Protein AF-A0A944XKD6-F1 (afdb_monomer_lite)

Structure (mmCIF, N/CA/C/O backbone):
data_AF-A0A944XKD6-F1
#
_entry.id   AF-A0A944XKD6-F1
#
loop_
_atom_site.group_PDB
_atom_site.id
_atom_site.type_symbol
_atom_site.label_atom_id
_atom_site.label_alt_id
_atom_site.label_comp_id
_atom_site.label_asym_id
_atom_site.label_entity_id
_atom_site.label_seq_id
_atom_site.pdbx_PDB_ins_code
_atom_site.Cartn_x
_atom_site.Cartn_y
_atom_site.Cartn_z
_atom_site.occupancy
_atom_site.B_iso_or_equiv
_atom_site.auth_seq_id
_atom_site.auth_comp_id
_atom_site.auth_asym_id
_atom_site.auth_atom_id
_atom_site.pdbx_PDB_model_num
ATOM 1 N N . MET A 1 1 ? -18.692 -15.330 -28.140 1.00 42.84 1 MET A N 1
ATOM 2 C CA . MET A 1 1 ? -19.021 -16.026 -26.877 1.00 42.84 1 MET A CA 1
ATOM 3 C C . MET A 1 1 ? -18.886 -15.007 -25.756 1.00 42.84 1 MET A C 1
ATOM 5 O O . MET A 1 1 ? -17.803 -14.470 -25.586 1.00 42.84 1 MET A O 1
ATOM 9 N N . LYS A 1 2 ? -19.989 -14.622 -25.103 1.00 32.22 2 LYS A N 1
ATOM 10 C CA . LYS A 1 2 ? -19.994 -13.588 -24.054 1.00 32.22 2 LYS A CA 1
ATOM 11 C C . LYS A 1 2 ? -19.538 -14.231 -22.740 1.00 32.22 2 LYS A C 1
ATOM 13 O O . LYS A 1 2 ? -20.221 -15.133 -22.263 1.00 32.22 2 LYS A O 1
ATOM 18 N N . LYS A 1 3 ? -18.393 -13.811 -22.189 1.00 35.50 3 LYS A N 1
ATOM 19 C CA . LYS A 1 3 ? -17.984 -14.185 -20.828 1.00 35.50 3 LYS A CA 1
ATOM 20 C C . LYS A 1 3 ? -18.893 -13.435 -19.853 1.00 35.50 3 LYS A C 1
ATOM 22 O O . LYS A 1 3 ? -18.918 -12.209 -19.843 1.00 35.50 3 LYS A O 1
ATOM 27 N N . LEU A 1 4 ? -19.703 -14.191 -19.123 1.00 36.59 4 LEU A N 1
ATOM 28 C CA . LEU A 1 4 ? -20.572 -13.697 -18.065 1.00 36.59 4 LEU A CA 1
ATOM 29 C C . LEU A 1 4 ? -19.686 -13.508 -16.824 1.00 36.59 4 LEU A C 1
ATOM 31 O O . LEU A 1 4 ? -19.209 -14.492 -16.264 1.00 36.59 4 LEU A O 1
ATOM 35 N N . GLY A 1 5 ? -19.391 -12.259 -16.461 1.00 33.38 5 GLY A N 1
ATOM 36 C CA . GLY A 1 5 ? -18.678 -11.943 -15.225 1.00 33.38 5 GLY A CA 1
ATOM 37 C C . GLY A 1 5 ? -19.569 -12.254 -14.026 1.00 33.38 5 GLY A C 1
ATOM 38 O O . GLY A 1 5 ? -20.668 -11.713 -13.917 1.00 33.38 5 GLY A O 1
ATOM 39 N N . PHE A 1 6 ? -19.114 -13.153 -13.157 1.00 32.41 6 PHE A N 1
ATOM 40 C CA . PHE A 1 6 ? -19.725 -13.379 -11.854 1.00 32.41 6 PHE A CA 1
ATOM 41 C C . PHE A 1 6 ? -19.298 -12.242 -10.926 1.00 32.41 6 PHE A C 1
ATOM 43 O O . PHE A 1 6 ? -18.145 -12.170 -10.516 1.00 32.41 6 PHE A O 1
ATOM 50 N N . ILE A 1 7 ? -20.232 -11.352 -10.604 1.00 36.69 7 ILE A N 1
ATOM 51 C CA . ILE A 1 7 ? -20.115 -10.464 -9.448 1.00 36.69 7 ILE A CA 1
ATOM 52 C C . ILE A 1 7 ? -20.595 -11.287 -8.254 1.00 36.69 7 ILE A C 1
ATOM 54 O O . ILE A 1 7 ? -21.753 -11.706 -8.228 1.00 36.69 7 ILE A O 1
ATOM 58 N N . VAL A 1 8 ? -19.714 -11.551 -7.291 1.00 31.52 8 VAL A N 1
ATOM 59 C CA . VAL A 1 8 ? -20.099 -12.102 -5.987 1.00 31.52 8 VAL A CA 1
ATOM 60 C C . VAL A 1 8 ? -20.290 -10.917 -5.043 1.00 31.52 8 VAL A C 1
ATOM 62 O O . VAL A 1 8 ? -19.298 -10.320 -4.632 1.00 31.52 8 VAL A O 1
ATOM 65 N N . PRO A 1 9 ? -21.526 -10.525 -4.693 1.00 36.50 9 PRO A N 1
ATOM 66 C CA . PRO A 1 9 ? -21.722 -9.618 -3.579 1.00 36.50 9 PRO A CA 1
ATOM 67 C C . PRO A 1 9 ? -21.499 -10.419 -2.293 1.00 36.50 9 PRO A C 1
ATOM 69 O O . PRO A 1 9 ? -22.294 -11.299 -1.956 1.00 36.50 9 PRO A O 1
ATOM 72 N N . ILE A 1 10 ? -20.418 -10.132 -1.569 1.00 38.91 10 ILE A N 1
ATOM 73 C CA . ILE A 1 10 ? -20.294 -10.559 -0.174 1.00 38.91 10 ILE A CA 1
ATOM 74 C C . ILE A 1 10 ? -21.267 -9.683 0.620 1.00 38.91 10 ILE A C 1
ATOM 76 O O . ILE A 1 10 ? -20.954 -8.569 1.025 1.00 38.91 10 ILE A O 1
ATOM 80 N N . ALA A 1 11 ? -22.501 -10.161 0.772 1.00 35.69 11 ALA A N 1
ATOM 81 C CA . ALA A 1 11 ? -23.463 -9.571 1.686 1.00 35.69 11 ALA A CA 1
ATOM 82 C C . ALA A 1 11 ? -23.087 -10.000 3.110 1.00 35.69 11 ALA A C 1
ATOM 84 O O . ALA A 1 11 ? -23.299 -11.152 3.492 1.00 35.69 11 ALA A O 1
ATOM 85 N N . ALA A 1 12 ? -22.516 -9.080 3.887 1.00 37.28 12 ALA A N 1
ATOM 86 C CA . ALA A 1 12 ? -22.341 -9.259 5.321 1.00 37.28 12 ALA A CA 1
ATOM 87 C C . ALA A 1 12 ? -23.728 -9.356 5.9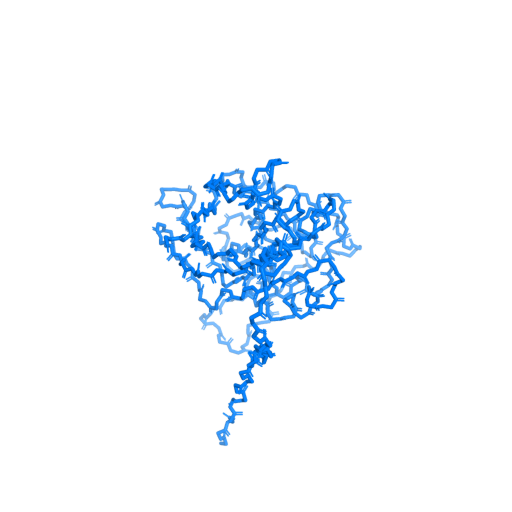81 1.00 37.28 12 ALA A C 1
ATOM 89 O O . ALA A 1 12 ? -24.488 -8.388 6.036 1.00 37.28 12 ALA A O 1
ATOM 90 N N . LEU A 1 13 ? -24.090 -10.552 6.441 1.00 33.31 13 LEU A N 1
ATOM 91 C CA . LEU A 1 13 ? -25.328 -10.796 7.170 1.00 33.31 13 LEU A CA 1
ATOM 92 C C . LEU A 1 13 ? -25.107 -10.454 8.651 1.00 33.31 13 LEU A C 1
ATOM 94 O O . LEU A 1 13 ? -24.683 -11.309 9.426 1.00 33.31 13 LEU A O 1
ATOM 98 N N . LEU A 1 14 ? -25.400 -9.215 9.055 1.00 36.72 14 LEU A N 1
ATOM 99 C CA . LEU A 1 14 ? -25.480 -8.855 10.474 1.00 36.72 14 LEU A CA 1
ATOM 100 C C . LEU A 1 14 ? -26.823 -9.321 11.060 1.00 36.72 14 LEU A C 1
ATOM 102 O O . LEU A 1 14 ? -27.887 -8.798 10.724 1.00 36.72 14 LEU A O 1
ATOM 106 N N . LEU A 1 15 ? -26.771 -10.296 11.970 1.00 37.03 15 LEU A N 1
ATOM 107 C CA . LEU A 1 15 ? -27.887 -10.633 12.853 1.00 37.03 15 LEU A CA 1
ATOM 108 C C . LEU A 1 15 ? -28.043 -9.530 13.914 1.00 37.03 15 LEU A C 1
ATOM 110 O O . LEU A 1 15 ? -27.237 -9.422 14.834 1.00 37.03 15 LEU A O 1
ATOM 114 N N . LEU A 1 16 ? -29.110 -8.737 13.818 1.00 43.69 16 LEU A N 1
ATOM 115 C CA . LEU A 1 16 ? -29.538 -7.824 14.880 1.00 43.69 16 LEU A CA 1
ATOM 116 C C . LEU A 1 16 ? -30.351 -8.591 15.932 1.00 43.69 16 LEU A C 1
ATOM 118 O O . LEU A 1 16 ? -31.499 -8.967 15.687 1.00 43.69 16 LEU A O 1
ATOM 122 N N . ILE A 1 17 ? -29.772 -8.786 17.119 1.00 49.50 17 ILE A N 1
ATOM 123 C CA . ILE A 1 17 ? -30.504 -9.177 18.332 1.00 49.50 17 ILE A CA 1
ATOM 124 C C . ILE A 1 17 ? -30.664 -7.923 19.196 1.00 49.50 17 ILE A C 1
ATOM 126 O O . ILE A 1 17 ? -29.697 -7.226 19.491 1.00 49.50 17 ILE A O 1
ATOM 130 N N . GLY A 1 18 ? -31.911 -7.604 19.540 1.00 39.59 18 GLY A N 1
ATOM 131 C CA . GLY A 1 18 ? -32.286 -6.357 20.196 1.00 39.59 18 GLY A CA 1
ATOM 132 C C . GLY A 1 18 ? -32.101 -6.311 21.719 1.00 39.59 18 GLY A C 1
ATOM 133 O O . GLY A 1 18 ? -32.186 -7.321 22.409 1.00 39.59 18 GLY A O 1
ATOM 134 N N . ALA A 1 19 ? -31.974 -5.062 22.183 1.00 56.28 19 ALA A N 1
ATOM 135 C CA . ALA A 1 19 ? -32.361 -4.472 23.471 1.00 56.28 19 ALA A CA 1
ATOM 136 C C . ALA A 1 19 ? -31.786 -5.051 24.785 1.00 56.28 19 ALA A C 1
ATOM 138 O O . ALA A 1 19 ? -32.328 -5.981 25.376 1.00 56.28 19 ALA A O 1
ATOM 139 N N . GLY A 1 20 ? -30.794 -4.344 25.341 1.00 39.38 20 GLY A N 1
ATOM 140 C CA . GLY A 1 20 ? -30.373 -4.436 26.743 1.00 39.38 20 GLY A CA 1
ATOM 141 C C . GLY A 1 20 ? -29.239 -3.452 27.058 1.00 39.38 20 GLY A C 1
ATOM 142 O O . GLY A 1 20 ? -28.356 -3.256 26.239 1.00 39.38 20 GLY A O 1
ATOM 143 N N . CYS A 1 21 ? -29.318 -2.784 28.208 1.00 44.28 21 CYS A N 1
ATOM 144 C CA . CYS A 1 21 ? -28.488 -1.668 28.674 1.00 44.28 21 CYS A CA 1
ATOM 145 C C . CYS A 1 21 ? -26.957 -1.865 28.606 1.00 44.28 21 CYS A C 1
ATOM 147 O O . CYS A 1 21 ? -26.470 -2.976 28.766 1.00 44.28 21 CYS A O 1
ATOM 149 N N . SER A 1 22 ? -26.244 -0.732 28.460 1.00 48.69 22 SER A N 1
ATOM 150 C CA . SER A 1 22 ? -24.797 -0.566 28.207 1.00 48.69 22 SER A CA 1
ATOM 151 C C . SER A 1 22 ? -24.319 -1.335 26.979 1.00 48.69 22 SER A C 1
ATOM 153 O O . SER A 1 22 ? -23.974 -2.505 27.083 1.00 48.69 22 SER A O 1
ATOM 155 N N . GLY A 1 23 ? -24.323 -0.671 25.818 1.00 57.62 23 GLY A N 1
ATOM 156 C CA . GLY A 1 23 ? -23.796 -1.255 24.588 1.00 57.62 23 GLY A CA 1
ATOM 157 C C . GLY A 1 23 ? -22.378 -1.751 24.828 1.00 57.62 23 GLY A C 1
ATOM 158 O O . G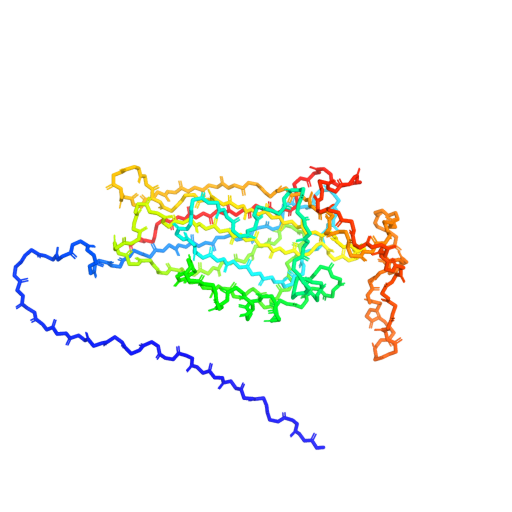LY A 1 23 ? -21.531 -0.983 25.286 1.00 57.62 23 GLY A O 1
ATOM 159 N N . ASP A 1 24 ? -22.158 -3.039 24.581 1.00 72.56 24 ASP A N 1
ATOM 160 C CA . ASP A 1 24 ? -20.832 -3.631 24.618 1.00 72.56 24 ASP A CA 1
ATOM 161 C C . ASP A 1 24 ? -19.940 -2.811 23.673 1.00 72.56 24 ASP A C 1
ATOM 163 O O . ASP A 1 24 ? -20.283 -2.709 22.487 1.00 72.56 24 ASP A O 1
ATOM 167 N N . PRO A 1 25 ? -18.851 -2.182 24.150 1.00 69.88 25 PRO A N 1
ATOM 168 C CA . PRO A 1 25 ? -17.964 -1.415 23.284 1.00 69.88 25 PRO A CA 1
ATOM 169 C C . PRO A 1 25 ? -17.455 -2.246 22.099 1.00 69.88 25 PRO A C 1
ATOM 171 O O . PRO A 1 25 ? -17.231 -1.671 21.038 1.00 69.88 25 PRO A O 1
ATOM 174 N N . ALA A 1 26 ? -17.373 -3.578 22.222 1.00 78.94 26 ALA A N 1
ATOM 175 C CA . ALA A 1 26 ? -17.016 -4.465 21.116 1.00 78.94 26 ALA A CA 1
ATOM 176 C C . ALA A 1 26 ? -18.046 -4.461 19.968 1.00 78.94 26 ALA A C 1
ATOM 178 O O . ALA A 1 26 ? -17.684 -4.626 18.806 1.00 78.94 26 ALA A O 1
ATOM 179 N N . SER A 1 27 ? -19.325 -4.215 20.277 1.00 82.50 27 SER A N 1
ATOM 180 C CA . SER A 1 27 ? -20.428 -4.172 19.302 1.00 82.50 27 SER A CA 1
ATOM 181 C C . SER A 1 27 ? -20.578 -2.828 18.580 1.00 82.50 27 SER A C 1
ATOM 183 O O . SER A 1 27 ? -21.384 -2.711 17.654 1.00 82.50 27 SER A O 1
ATOM 185 N N . LYS A 1 28 ? -19.826 -1.801 18.999 1.00 91.06 28 LYS A N 1
ATOM 186 C CA . LYS A 1 28 ? -19.812 -0.497 18.331 1.00 91.06 28 LYS A CA 1
ATOM 187 C C . LYS A 1 28 ? -19.167 -0.641 16.953 1.00 91.06 28 LYS A C 1
ATOM 189 O O . LYS A 1 28 ? -18.183 -1.354 16.809 1.00 91.06 28 LYS A O 1
ATOM 194 N N . VAL A 1 29 ? -19.705 0.050 15.955 1.00 93.75 29 VAL A N 1
ATOM 195 C CA . VAL A 1 29 ? -19.085 0.171 14.631 1.00 93.75 29 VAL A CA 1
ATOM 196 C C . VAL A 1 29 ? -18.600 1.603 14.475 1.00 93.75 29 VAL A C 1
ATOM 198 O O . VAL A 1 29 ? -19.329 2.545 14.790 1.00 93.75 29 VAL A O 1
ATOM 201 N N . TYR A 1 30 ? -17.358 1.745 14.038 1.00 95.69 30 TYR A N 1
ATOM 202 C CA . TYR A 1 30 ? -16.717 3.009 13.724 1.00 95.69 30 TYR A CA 1
ATOM 203 C C . TYR A 1 30 ? -16.519 3.098 12.220 1.00 95.69 30 TYR A C 1
ATOM 205 O O . TYR A 1 30 ? -15.868 2.231 11.643 1.00 95.69 30 TYR A O 1
ATOM 213 N N . SER A 1 31 ? -17.058 4.146 11.613 1.00 96.75 31 SER A N 1
ATOM 214 C CA . SER A 1 31 ? -16.918 4.397 10.183 1.00 96.75 31 SER A CA 1
ATOM 215 C C . SER A 1 31 ? -15.845 5.455 9.941 1.00 96.75 31 SER A C 1
ATOM 217 O O . SER A 1 31 ? -15.721 6.418 10.702 1.00 96.75 31 SER A O 1
ATOM 219 N N . PHE A 1 32 ? -15.075 5.280 8.876 1.00 98.19 32 PHE A N 1
ATOM 220 C CA . PHE A 1 32 ? -14.015 6.190 8.460 1.00 98.19 32 PHE A CA 1
ATOM 221 C C . PHE A 1 32 ? -14.120 6.464 6.969 1.00 98.19 32 PHE A C 1
ATOM 223 O O . PHE A 1 32 ? -14.328 5.532 6.193 1.00 98.19 32 PHE A O 1
ATOM 230 N N . ASP A 1 33 ? -13.892 7.711 6.575 1.00 98.19 33 ASP A N 1
ATOM 231 C CA . ASP A 1 33 ? -13.633 8.075 5.189 1.00 98.19 33 ASP A CA 1
ATOM 232 C C . ASP A 1 33 ? -12.125 8.038 4.943 1.00 98.19 33 ASP A C 1
ATOM 234 O O . ASP A 1 33 ? -11.340 8.661 5.663 1.00 98.19 33 ASP A O 1
ATOM 238 N N . VAL A 1 34 ? -11.718 7.275 3.933 1.00 98.38 34 VAL A N 1
ATOM 239 C CA . VAL A 1 34 ? -10.321 7.094 3.546 1.00 98.38 34 VAL A CA 1
ATOM 240 C C . VAL A 1 34 ? -10.096 7.698 2.180 1.00 98.38 34 VAL A C 1
ATOM 242 O O . VAL A 1 34 ? -10.761 7.317 1.220 1.00 98.38 34 VAL A O 1
ATOM 245 N N . THR A 1 35 ? -9.106 8.577 2.082 1.00 98.50 35 THR A N 1
ATOM 246 C CA . THR A 1 35 ? -8.674 9.196 0.830 1.00 98.50 35 THR A CA 1
ATOM 247 C C . THR A 1 35 ? -7.282 8.705 0.473 1.00 98.50 35 THR A C 1
ATOM 249 O O . THR A 1 35 ? -6.338 8.866 1.241 1.00 98.50 35 THR A O 1
ATOM 252 N N . VAL A 1 36 ? -7.139 8.131 -0.717 1.00 98.44 36 VAL A N 1
ATOM 253 C CA . VAL A 1 36 ? -5.859 7.738 -1.308 1.00 98.44 36 VAL A CA 1
ATOM 254 C C . VAL A 1 36 ? -5.556 8.700 -2.445 1.00 98.44 36 VAL A C 1
ATOM 256 O O . VAL A 1 36 ? -6.195 8.646 -3.496 1.00 98.44 36 VAL A O 1
ATOM 259 N N . LYS A 1 37 ? -4.580 9.582 -2.239 1.00 98.44 37 LYS A N 1
ATOM 260 C CA . LYS A 1 37 ? -4.194 10.619 -3.194 1.00 98.44 37 LYS A CA 1
ATOM 261 C C . LYS A 1 37 ? -2.891 10.263 -3.898 1.00 98.44 37 LYS A C 1
ATOM 263 O O . LYS A 1 37 ? -1.913 9.880 -3.254 1.00 98.44 37 LYS A O 1
ATOM 268 N N . ASN A 1 38 ? -2.862 10.459 -5.213 1.00 98.38 38 ASN A N 1
ATOM 269 C CA . ASN A 1 38 ? -1.623 10.517 -5.974 1.00 98.38 38 ASN A CA 1
ATOM 270 C C . ASN A 1 38 ? -1.049 11.940 -5.884 1.00 98.38 38 ASN A C 1
ATOM 272 O O . ASN A 1 38 ? -1.587 12.878 -6.471 1.00 98.38 38 ASN A O 1
ATOM 276 N N . VAL A 1 39 ? 0.039 12.112 -5.135 1.00 97.81 39 VAL A N 1
ATOM 277 C CA . VAL A 1 39 ? 0.647 13.431 -4.860 1.00 97.81 39 VAL A CA 1
ATOM 278 C C . VAL A 1 39 ? 1.750 13.810 -5.855 1.00 97.81 39 VAL A C 1
ATOM 280 O O . VAL A 1 39 ? 2.428 14.821 -5.693 1.00 97.81 39 VAL A O 1
ATOM 283 N N . SER A 1 40 ? 1.908 13.032 -6.923 1.00 94.69 40 SER A N 1
ATOM 284 C CA . SER A 1 40 ? 2.999 13.154 -7.895 1.00 94.69 40 SER A CA 1
ATOM 285 C C . SER A 1 40 ? 2.728 14.183 -9.020 1.00 94.69 40 SER A C 1
ATOM 287 O O . SER A 1 40 ? 3.252 14.111 -10.126 1.00 94.69 40 SER A O 1
ATOM 289 N N . GLU A 1 41 ? 1.898 15.194 -8.748 1.00 91.81 41 GLU A N 1
ATOM 290 C CA . GLU A 1 41 ? 1.407 16.182 -9.728 1.00 91.81 41 GLU A CA 1
ATOM 291 C C . GLU A 1 41 ? 2.504 17.070 -10.353 1.00 91.81 41 GLU A C 1
ATOM 293 O O . GLU A 1 41 ? 2.354 17.540 -11.482 1.00 91.81 41 GLU A O 1
ATOM 298 N N . ASN A 1 42 ? 3.620 17.276 -9.644 1.00 82.88 42 ASN A N 1
ATOM 299 C CA . ASN A 1 42 ? 4.699 18.166 -10.083 1.00 82.88 42 ASN A CA 1
ATOM 300 C C . ASN A 1 42 ? 5.905 17.409 -10.664 1.00 82.88 42 ASN A C 1
ATOM 302 O O . ASN A 1 42 ? 6.412 17.809 -11.712 1.00 82.88 42 ASN A O 1
ATOM 306 N N . ALA A 1 43 ? 6.363 16.342 -9.999 1.00 78.94 43 ALA A N 1
ATOM 307 C CA . ALA A 1 43 ? 7.395 15.411 -10.465 1.00 78.94 43 ALA A CA 1
ATOM 308 C C . ALA A 1 43 ? 7.586 14.253 -9.452 1.00 78.94 43 ALA A C 1
ATOM 310 O O . ALA A 1 43 ? 7.498 14.514 -8.252 1.00 78.94 43 ALA A O 1
ATOM 311 N N . PRO A 1 44 ? 7.924 13.029 -9.905 1.00 80.06 44 PRO A N 1
ATOM 312 C CA . PRO A 1 44 ? 7.677 12.540 -11.266 1.00 80.06 44 PRO A CA 1
ATOM 313 C C . PRO A 1 44 ? 6.166 12.470 -11.515 1.00 80.06 44 PRO A C 1
ATOM 315 O O . PRO A 1 44 ? 5.429 12.176 -10.593 1.00 80.06 44 PRO A O 1
ATOM 318 N N . GLN A 1 45 ? 5.680 12.734 -12.729 1.00 89.44 45 GLN A N 1
ATOM 319 C CA . GLN A 1 45 ? 4.250 12.576 -13.044 1.00 89.44 45 GLN A CA 1
ATOM 320 C C . GLN A 1 45 ? 3.906 11.087 -13.141 1.00 89.44 45 GLN A C 1
ATOM 322 O O . GLN A 1 45 ? 3.829 10.535 -14.235 1.00 89.44 45 GLN A O 1
ATOM 327 N N . GLN A 1 46 ? 3.757 10.440 -11.989 1.00 91.88 46 GLN A N 1
ATOM 328 C CA . GLN A 1 46 ? 3.749 8.993 -11.825 1.00 91.88 46 GLN A CA 1
ATOM 329 C C . GLN A 1 46 ? 2.321 8.492 -11.575 1.00 91.88 46 GLN A C 1
ATOM 331 O O . GLN A 1 46 ? 1.806 8.638 -10.464 1.00 91.88 46 GLN A O 1
ATOM 336 N N . PRO A 1 47 ? 1.632 7.888 -12.562 1.00 93.12 47 PRO A N 1
ATOM 337 C CA . PRO A 1 47 ? 0.330 7.283 -12.315 1.00 93.12 47 PRO A CA 1
ATOM 338 C C . PRO A 1 47 ? 0.450 6.122 -11.323 1.00 93.12 47 PRO A C 1
ATOM 340 O O . PRO A 1 47 ? 1.445 5.392 -11.321 1.00 93.12 47 PRO A O 1
ATOM 343 N N . LEU A 1 48 ? -0.589 5.939 -10.509 1.00 95.75 48 LEU A N 1
ATOM 344 C CA . LEU A 1 48 ? -0.740 4.782 -9.631 1.00 95.75 48 LEU A CA 1
ATOM 345 C C . LEU A 1 48 ? -1.711 3.793 -10.272 1.00 95.75 48 LEU A C 1
ATOM 347 O O . LEU A 1 48 ? -2.791 4.174 -10.724 1.00 95.75 48 LEU A O 1
ATOM 351 N N . SER A 1 49 ? -1.335 2.523 -10.290 1.00 95.44 49 SER A N 1
ATOM 352 C CA . SER A 1 49 ? -2.179 1.402 -10.723 1.00 95.44 49 SER A CA 1
ATOM 353 C C . SER A 1 49 ? -3.349 1.153 -9.762 1.00 95.44 49 SER A C 1
ATOM 355 O O . SER A 1 49 ? -3.392 1.763 -8.690 1.00 95.44 49 SER A O 1
ATOM 357 N N . PRO A 1 50 ? -4.321 0.281 -10.084 1.00 97.38 50 PRO A N 1
ATOM 358 C CA . PRO A 1 50 ? -5.172 -0.347 -9.069 1.00 97.38 50 PRO A CA 1
ATOM 359 C C . PRO A 1 50 ? -4.358 -0.885 -7.872 1.00 97.38 50 PRO A C 1
ATOM 361 O O . PRO A 1 50 ? -3.139 -1.011 -7.924 1.00 97.38 50 PRO A O 1
ATOM 364 N N . GLY A 1 51 ? -5.006 -1.177 -6.749 1.00 97.81 51 GLY A N 1
ATOM 365 C CA . GLY A 1 51 ? -4.268 -1.613 -5.562 1.00 97.81 51 GLY A CA 1
ATOM 366 C C . GLY A 1 51 ? -5.143 -2.099 -4.426 1.00 97.81 51 GLY A C 1
ATOM 367 O O . GLY A 1 51 ? -6.328 -2.381 -4.615 1.00 97.81 51 GLY A O 1
ATOM 368 N N . VAL A 1 52 ? -4.552 -2.203 -3.240 1.00 98.31 52 VAL A N 1
ATOM 369 C CA . VAL A 1 52 ? -5.213 -2.772 -2.062 1.00 98.31 52 VAL A CA 1
ATOM 370 C C . VAL A 1 52 ? -4.966 -1.890 -0.848 1.00 98.31 52 VAL A C 1
ATOM 372 O O . VAL A 1 52 ? -3.838 -1.482 -0.588 1.00 98.31 52 VAL A O 1
ATOM 375 N N . CYS A 1 53 ? -6.021 -1.639 -0.082 1.00 98.38 53 CYS A N 1
ATOM 376 C CA . CYS A 1 53 ? -5.935 -1.192 1.299 1.00 98.38 53 CYS A CA 1
ATOM 377 C C . CYS A 1 53 ? -6.469 -2.291 2.222 1.00 98.38 53 CYS A C 1
ATOM 379 O O . CYS A 1 53 ? -7.452 -2.958 1.898 1.00 98.38 53 CYS A O 1
ATOM 381 N N . ILE A 1 54 ? -5.838 -2.466 3.375 1.00 98.06 54 ILE A N 1
ATOM 382 C CA . ILE A 1 54 ? -6.212 -3.436 4.402 1.00 98.06 54 ILE A CA 1
ATOM 383 C C . ILE A 1 54 ? -6.368 -2.749 5.747 1.00 98.06 54 ILE A C 1
ATOM 385 O O . ILE A 1 54 ? -5.623 -1.823 6.073 1.00 98.06 54 ILE A O 1
ATOM 389 N N . VAL A 1 55 ? -7.299 -3.254 6.546 1.00 98.06 55 VAL A N 1
ATOM 390 C CA . VAL A 1 55 ? -7.293 -3.030 7.987 1.00 98.06 55 VAL A CA 1
ATOM 391 C C . VAL A 1 55 ? -6.777 -4.298 8.641 1.00 98.06 55 VAL A C 1
ATOM 393 O O . VAL A 1 55 ? -7.317 -5.384 8.421 1.00 98.06 55 VAL A O 1
ATOM 396 N N . GLU A 1 56 ? -5.731 -4.152 9.442 1.00 97.12 56 GLU A N 1
ATOM 397 C CA . GLU A 1 56 ? -5.062 -5.252 10.125 1.00 97.12 56 GLU A CA 1
ATOM 398 C C . GLU A 1 56 ? -4.932 -4.992 11.626 1.00 97.12 56 GLU A C 1
ATOM 400 O O . GLU A 1 56 ? -4.899 -3.844 12.069 1.00 97.12 56 GLU A O 1
ATOM 405 N N . THR A 1 57 ? -4.849 -6.059 12.416 1.00 96.06 57 THR A N 1
ATOM 406 C CA . THR A 1 57 ? -4.743 -6.003 13.886 1.00 96.06 57 THR A CA 1
ATOM 407 C C . THR A 1 57 ? -3.393 -6.482 14.418 1.00 96.06 57 THR A C 1
ATOM 409 O O . THR A 1 57 ? -3.170 -6.484 15.627 1.00 96.06 57 THR A O 1
ATOM 412 N N . GLY A 1 58 ? -2.479 -6.877 13.527 1.00 91.44 58 GLY A N 1
ATOM 413 C CA . GLY A 1 58 ? -1.151 -7.365 13.890 1.00 91.44 58 GLY A CA 1
ATOM 414 C C . GLY A 1 58 ? -0.224 -6.276 14.442 1.00 91.44 58 GLY A C 1
ATOM 415 O O . GLY A 1 58 ? -0.341 -5.084 14.133 1.00 91.44 58 GLY A O 1
ATOM 416 N N . ASP A 1 59 ? 0.759 -6.695 15.242 1.00 87.50 59 ASP A N 1
ATOM 417 C CA . ASP A 1 59 ? 1.805 -5.799 15.750 1.00 87.50 59 ASP A CA 1
ATOM 418 C C . ASP A 1 59 ? 2.681 -5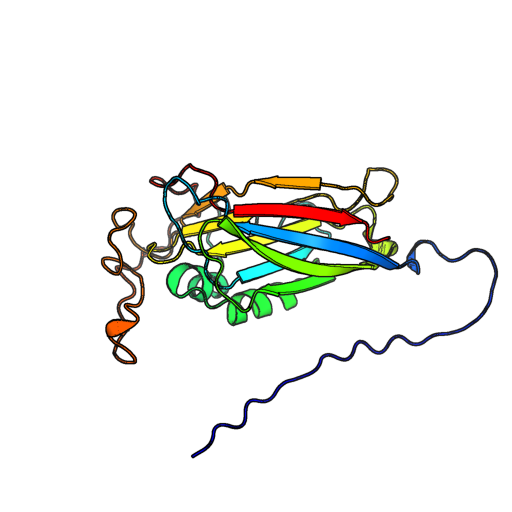.255 14.615 1.00 87.50 59 ASP A C 1
ATOM 420 O O . ASP A 1 59 ? 2.950 -4.050 14.568 1.00 87.50 59 ASP A O 1
ATOM 424 N N . LYS A 1 60 ? 3.060 -6.135 13.679 1.00 87.81 60 LYS A N 1
ATOM 425 C CA . LYS A 1 60 ? 3.757 -5.806 12.433 1.00 87.81 60 LYS A CA 1
ATOM 426 C C . LYS A 1 60 ? 2.758 -5.805 11.276 1.00 87.81 60 LYS A C 1
ATOM 428 O O . LYS A 1 60 ? 1.921 -6.701 11.195 1.00 87.81 60 LYS A O 1
ATOM 433 N N . SER A 1 61 ? 2.877 -4.817 10.391 1.00 92.62 61 SER A N 1
ATOM 434 C CA . SER A 1 61 ? 2.074 -4.771 9.171 1.00 92.62 61 SER A CA 1
ATOM 435 C C . SER A 1 61 ? 2.490 -5.879 8.207 1.00 92.62 61 SER A C 1
ATOM 437 O O . SER A 1 61 ? 3.683 -6.110 8.016 1.00 92.62 61 SER A O 1
ATOM 439 N N . LEU A 1 62 ? 1.528 -6.507 7.536 1.00 93.31 62 LEU A N 1
ATOM 440 C CA . LEU A 1 62 ? 1.805 -7.401 6.406 1.00 93.31 62 LEU A CA 1
ATOM 441 C C . LEU A 1 62 ? 2.411 -6.666 5.201 1.00 93.31 62 LEU A C 1
ATOM 443 O O . LEU A 1 62 ? 2.993 -7.308 4.333 1.00 93.31 62 LEU A O 1
ATOM 447 N N . LEU A 1 63 ? 2.297 -5.334 5.156 1.00 96.19 63 LEU A N 1
ATOM 448 C CA . LEU A 1 63 ? 2.936 -4.473 4.155 1.00 96.19 63 LEU A CA 1
ATOM 449 C C . LEU A 1 63 ? 4.246 -3.849 4.671 1.00 96.19 63 LEU A C 1
ATOM 451 O O . LEU A 1 63 ? 4.788 -2.930 4.064 1.00 96.19 63 LEU A O 1
ATOM 455 N N . ASP A 1 64 ? 4.764 -4.311 5.809 1.00 94.94 64 ASP A N 1
ATOM 456 C CA . ASP A 1 64 ? 6.129 -4.015 6.249 1.00 94.94 64 ASP A CA 1
ATOM 457 C C . ASP A 1 64 ? 7.084 -5.095 5.718 1.00 94.94 64 ASP A C 1
ATOM 459 O O . ASP A 1 64 ? 7.426 -6.067 6.405 1.00 94.94 64 ASP A O 1
ATOM 463 N N . LEU A 1 65 ? 7.433 -4.923 4.441 1.00 92.00 65 LEU A N 1
ATOM 464 C CA . LEU A 1 65 ? 8.163 -5.891 3.624 1.00 92.00 65 LEU A CA 1
ATOM 465 C C . LEU A 1 65 ? 9.689 -5.702 3.661 1.00 92.00 65 LEU A C 1
ATOM 467 O O . LEU A 1 65 ? 10.401 -6.573 3.171 1.00 92.00 65 LEU A O 1
ATOM 471 N N . ASP A 1 66 ? 10.197 -4.614 4.246 1.00 95.50 66 ASP A N 1
ATOM 472 C CA . ASP A 1 66 ? 11.623 -4.257 4.216 1.00 95.50 66 ASP A CA 1
ATOM 473 C C . ASP A 1 66 ? 12.531 -5.409 4.682 1.00 95.50 66 ASP A C 1
ATOM 475 O O . ASP A 1 66 ? 12.350 -5.989 5.761 1.00 95.50 66 ASP A O 1
ATOM 479 N N . GLY A 1 67 ? 13.500 -5.762 3.838 1.00 96.25 67 GLY A N 1
ATOM 480 C CA . GLY A 1 67 ? 14.460 -6.835 4.073 1.00 96.25 67 GLY A CA 1
ATOM 481 C C . GLY A 1 67 ? 13.880 -8.253 4.017 1.00 96.25 67 GLY A C 1
ATOM 482 O O . GLY A 1 67 ? 14.574 -9.199 4.393 1.00 96.25 67 GLY A O 1
ATOM 483 N N . THR A 1 68 ? 12.631 -8.427 3.575 1.00 95.69 68 THR A N 1
ATOM 484 C CA . THR A 1 68 ? 11.986 -9.740 3.394 1.00 95.69 68 THR A CA 1
ATOM 485 C C . THR A 1 68 ? 11.811 -10.072 1.916 1.00 95.69 68 THR A C 1
ATOM 487 O O . THR A 1 68 ? 11.917 -9.194 1.070 1.00 95.69 68 THR A O 1
ATOM 490 N N . LEU A 1 69 ? 11.558 -11.341 1.592 1.00 96.75 69 LEU A N 1
ATOM 491 C CA . LEU A 1 69 ? 11.115 -11.713 0.247 1.00 96.75 69 LEU A CA 1
ATOM 492 C C . LEU A 1 69 ? 9.638 -11.348 0.091 1.00 96.75 69 LEU A C 1
ATOM 494 O O . LEU A 1 69 ? 8.831 -11.687 0.965 1.00 96.75 69 LEU A O 1
ATOM 498 N N . ALA A 1 70 ? 9.284 -10.678 -1.005 1.00 95.94 70 ALA A N 1
ATOM 499 C CA . ALA A 1 70 ? 7.886 -10.410 -1.309 1.00 95.94 70 ALA A CA 1
ATOM 500 C C . ALA A 1 70 ? 7.146 -11.734 -1.588 1.00 95.94 70 ALA A C 1
ATOM 502 O O . ALA A 1 70 ? 7.691 -12.607 -2.266 1.00 95.94 70 ALA A O 1
ATOM 503 N N . PRO A 1 71 ? 5.910 -11.915 -1.085 1.00 95.56 71 PRO A N 1
ATOM 504 C CA . PRO A 1 71 ? 5.120 -13.099 -1.407 1.00 95.56 71 PRO A CA 1
ATOM 505 C C . PRO A 1 71 ? 4.803 -13.114 -2.904 1.00 95.56 71 PRO A C 1
ATOM 507 O O . PRO A 1 71 ? 4.461 -12.074 -3.454 1.00 95.56 71 PRO A O 1
ATOM 510 N N . SER A 1 72 ? 4.832 -14.282 -3.547 1.00 94.56 72 SER A N 1
ATOM 511 C CA . SER A 1 72 ? 4.572 -14.417 -4.992 1.00 94.56 72 SER A CA 1
ATOM 512 C C . SER A 1 72 ? 3.230 -13.821 -5.432 1.00 94.56 72 SER A C 1
ATOM 514 O O . SER A 1 72 ? 3.098 -13.317 -6.538 1.00 94.56 72 SER A O 1
ATOM 516 N N . ASP A 1 73 ? 2.216 -13.815 -4.562 1.00 95.75 73 ASP A N 1
ATOM 517 C CA . ASP A 1 73 ? 0.927 -13.187 -4.869 1.00 95.75 73 ASP A CA 1
ATOM 518 C C . ASP A 1 73 ? 1.023 -11.660 -5.083 1.00 95.75 73 ASP A C 1
ATOM 520 O O . ASP A 1 73 ? 0.120 -11.080 -5.688 1.00 95.75 73 ASP A O 1
ATOM 524 N N . LEU A 1 74 ? 2.095 -11.006 -4.608 1.00 96.19 74 LEU A N 1
ATOM 525 C CA . LEU A 1 74 ? 2.359 -9.578 -4.818 1.00 96.19 74 LEU A CA 1
ATOM 526 C C . LEU A 1 74 ? 2.899 -9.268 -6.222 1.00 96.19 74 LEU A C 1
ATOM 528 O O . LEU A 1 74 ? 2.669 -8.162 -6.703 1.00 96.19 74 LEU A O 1
ATOM 532 N N . GLU A 1 75 ? 3.552 -10.221 -6.885 1.00 92.75 75 GLU A N 1
ATOM 533 C CA . GLU A 1 75 ? 4.195 -10.059 -8.203 1.00 92.75 75 GLU A CA 1
ATOM 534 C C . GLU A 1 75 ? 3.222 -9.471 -9.229 1.00 92.75 75 GLU A C 1
ATOM 536 O O . GLU A 1 75 ? 3.474 -8.443 -9.851 1.00 92.75 75 GLU A O 1
ATOM 541 N N . THR A 1 76 ? 2.006 -10.024 -9.284 1.00 91.38 76 THR A N 1
ATOM 542 C CA . THR A 1 76 ? 0.978 -9.545 -10.219 1.00 91.38 76 THR A CA 1
ATOM 543 C C . THR A 1 76 ? 0.566 -8.080 -10.007 1.00 91.38 76 THR A C 1
ATOM 545 O O . THR A 1 76 ? 0.220 -7.379 -10.962 1.00 91.38 76 THR A O 1
ATOM 548 N N . LEU A 1 77 ? 0.627 -7.590 -8.766 1.00 94.00 77 LEU A N 1
ATOM 549 C CA . LEU A 1 77 ? 0.401 -6.181 -8.462 1.00 94.00 77 LEU A CA 1
ATOM 550 C C . LEU A 1 77 ? 1.641 -5.346 -8.792 1.00 94.00 77 LEU A C 1
ATOM 552 O O . LEU A 1 77 ? 1.472 -4.256 -9.327 1.00 94.00 77 LEU A O 1
ATOM 556 N N . ALA A 1 78 ? 2.837 -5.837 -8.466 1.00 92.25 78 ALA A N 1
ATOM 557 C CA . ALA A 1 78 ? 4.106 -5.128 -8.631 1.00 92.25 78 ALA A CA 1
ATOM 558 C C . ALA A 1 78 ? 4.533 -4.950 -10.097 1.00 92.25 78 ALA A C 1
ATOM 560 O O . ALA A 1 78 ? 5.148 -3.938 -10.408 1.00 92.25 78 ALA A O 1
ATOM 561 N N . GLU A 1 79 ? 4.153 -5.870 -10.985 1.00 87.06 79 GLU A N 1
ATOM 562 C CA . GLU A 1 79 ? 4.512 -5.825 -12.412 1.00 87.06 79 GLU A CA 1
ATOM 563 C C . GLU A 1 79 ? 3.352 -5.339 -13.304 1.00 87.06 79 GLU A C 1
ATOM 565 O O . GLU A 1 79 ? 3.538 -4.544 -14.228 1.00 87.06 79 GLU A O 1
ATOM 570 N N . TYR A 1 80 ? 2.112 -5.765 -13.020 1.00 86.62 80 TYR A N 1
ATOM 571 C CA . TYR A 1 80 ? 0.951 -5.511 -13.900 1.00 86.62 80 TYR A CA 1
ATOM 572 C C . TYR A 1 80 ? -0.080 -4.564 -13.297 1.00 86.62 80 TYR A C 1
ATOM 574 O O . TYR A 1 80 ? -1.049 -4.195 -13.968 1.00 86.62 80 TYR A O 1
ATOM 582 N N . GLY A 1 81 ? 0.068 -4.183 -12.028 1.00 91.25 81 GLY A N 1
ATOM 583 C CA . GLY A 1 81 ? -0.957 -3.415 -11.333 1.00 91.25 81 GLY A CA 1
ATOM 584 C C . GLY A 1 81 ? -2.260 -4.194 -11.116 1.00 91.25 81 GLY A C 1
ATOM 585 O O . GLY A 1 81 ? -3.314 -3.565 -11.021 1.00 91.25 81 GLY A O 1
ATOM 586 N N . GLU A 1 82 ? -2.219 -5.534 -11.085 1.00 92.69 82 GLU A N 1
ATOM 587 C CA . GLU A 1 82 ? -3.383 -6.404 -10.868 1.00 92.69 82 GLU A CA 1
ATOM 588 C C . GLU A 1 82 ? -3.474 -6.827 -9.388 1.00 92.69 82 GLU A C 1
ATOM 590 O O . GLU A 1 82 ? -2.713 -7.681 -8.934 1.00 92.69 82 GLU A O 1
ATOM 595 N N . PRO A 1 83 ? -4.395 -6.248 -8.595 1.00 96.62 83 PRO A N 1
ATOM 596 C CA . PRO A 1 83 ? -4.428 -6.459 -7.153 1.00 96.62 83 PRO A CA 1
ATOM 597 C C . PRO A 1 83 ? -5.127 -7.752 -6.723 1.00 96.62 83 PRO A C 1
ATOM 599 O O . PRO A 1 83 ? -5.037 -8.105 -5.546 1.00 96.62 83 PRO A O 1
ATOM 602 N N . ALA A 1 84 ? -5.881 -8.433 -7.595 1.00 96.69 84 ALA A N 1
ATOM 603 C CA . ALA A 1 84 ? -6.765 -9.516 -7.162 1.00 96.69 84 ALA A CA 1
ATOM 604 C C . ALA A 1 84 ? -6.035 -10.710 -6.511 1.00 96.69 84 ALA A C 1
ATOM 606 O O . ALA A 1 84 ? -6.510 -11.161 -5.461 1.00 96.69 84 ALA A O 1
ATOM 607 N N . PRO A 1 85 ? -4.903 -11.218 -7.044 1.00 96.88 85 PRO A N 1
ATOM 608 C CA . PRO A 1 85 ? -4.158 -12.298 -6.393 1.00 96.88 85 PRO A CA 1
ATOM 609 C C . PRO A 1 85 ? -3.653 -11.888 -5.008 1.00 96.88 85 PRO A C 1
ATOM 611 O O . PRO A 1 85 ? -3.924 -12.579 -4.024 1.00 96.88 85 PRO A O 1
ATOM 614 N N . PHE A 1 86 ? -3.049 -10.701 -4.895 1.00 97.88 86 PHE A N 1
ATOM 615 C CA . PHE A 1 86 ? -2.550 -10.204 -3.615 1.00 97.88 86 PHE A CA 1
ATOM 616 C C . PHE A 1 86 ? -3.670 -9.957 -2.593 1.00 97.88 86 PHE A C 1
ATOM 618 O O . PHE A 1 86 ? -3.546 -10.325 -1.424 1.00 97.88 86 PHE A O 1
ATOM 625 N N . ALA A 1 87 ? -4.811 -9.408 -3.020 1.00 98.19 87 ALA A N 1
ATOM 626 C CA . ALA A 1 87 ? -5.985 -9.246 -2.164 1.00 98.19 87 ALA A CA 1
ATOM 627 C C . ALA A 1 87 ? -6.517 -10.599 -1.656 1.00 98.19 87 ALA A C 1
ATOM 629 O O . ALA A 1 87 ? -6.909 -10.710 -0.493 1.00 98.19 87 ALA A O 1
ATOM 630 N N . SER A 1 88 ? 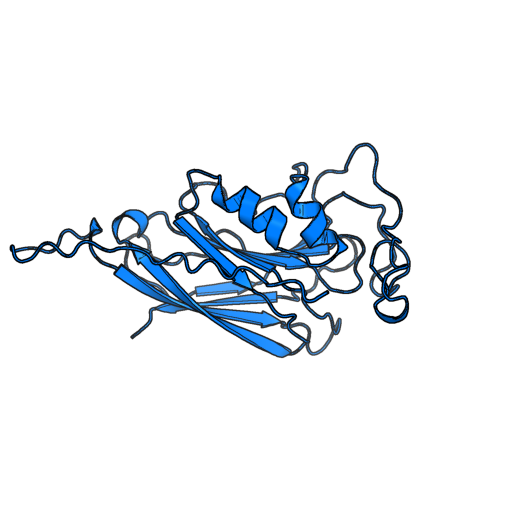-6.497 -11.639 -2.497 1.00 97.88 88 SER A N 1
ATOM 631 C CA . SER A 1 88 ? -6.865 -13.001 -2.097 1.00 97.88 88 SER A CA 1
ATOM 632 C C . SER A 1 88 ? -5.876 -13.583 -1.083 1.00 97.88 88 SER A C 1
ATOM 634 O O . SER A 1 88 ? -6.301 -14.206 -0.112 1.00 97.88 88 SER A O 1
ATOM 636 N N . TYR A 1 89 ? -4.572 -13.374 -1.276 1.00 97.69 89 TYR A N 1
ATOM 637 C CA . TYR A 1 89 ? -3.539 -13.773 -0.315 1.00 97.69 89 TYR A CA 1
ATOM 638 C C . TYR A 1 89 ? -3.745 -13.111 1.055 1.00 97.69 89 TYR A C 1
ATOM 640 O O . TYR A 1 89 ? -3.731 -13.797 2.080 1.00 97.69 89 TYR A O 1
ATOM 648 N N . LEU A 1 90 ? -4.005 -11.799 1.070 1.00 97.31 90 LEU A N 1
ATOM 649 C CA . LEU A 1 90 ? -4.277 -11.026 2.284 1.00 97.31 90 LEU A CA 1
ATOM 650 C C . LEU A 1 90 ? -5.566 -11.485 2.982 1.00 97.31 90 LEU A C 1
ATOM 652 O O . LEU A 1 90 ? -5.595 -11.597 4.202 1.00 97.31 90 LEU A O 1
ATOM 656 N N . GLY A 1 91 ? -6.613 -11.823 2.225 1.00 96.25 91 GLY A N 1
ATOM 657 C CA . GLY A 1 91 ? -7.887 -12.310 2.773 1.00 96.25 91 GLY A CA 1
ATOM 658 C C . GLY A 1 91 ? -7.799 -13.646 3.509 1.00 96.25 91 GLY A C 1
ATOM 659 O O . GLY A 1 91 ? -8.710 -13.985 4.260 1.00 96.25 91 GLY A O 1
ATOM 660 N N . ASN A 1 92 ? -6.707 -14.388 3.322 1.00 96.31 92 ASN A N 1
ATOM 661 C CA . ASN A 1 92 ? -6.443 -15.641 4.025 1.00 96.31 92 ASN A CA 1
ATOM 662 C C . ASN A 1 92 ? -5.612 -15.455 5.308 1.00 96.31 92 ASN A C 1
ATOM 664 O O . ASN A 1 92 ? -5.284 -16.445 5.960 1.00 96.31 92 ASN A O 1
ATOM 668 N N . GLN A 1 93 ? -5.252 -14.218 5.668 1.00 96.19 93 GLN A N 1
ATOM 669 C CA . GLN A 1 93 ? -4.453 -13.922 6.857 1.00 96.19 93 GLN A CA 1
ATOM 670 C C . GLN A 1 93 ? -5.359 -13.665 8.067 1.00 96.19 93 GLN A C 1
ATOM 672 O O . GLN A 1 93 ? -6.325 -12.910 7.989 1.00 96.19 93 GLN A O 1
ATOM 677 N N . GLU A 1 94 ? -5.032 -14.270 9.212 1.00 93.94 94 GLU A N 1
ATOM 678 C CA . GLU A 1 94 ? -5.874 -14.221 10.421 1.00 93.94 94 GLU A CA 1
ATOM 679 C C . GLU A 1 94 ? -5.992 -12.817 11.039 1.00 93.94 94 GLU A C 1
ATOM 681 O O . GLU A 1 94 ? -6.948 -12.529 11.755 1.00 93.94 94 GLU A O 1
ATOM 686 N N . ASN A 1 95 ? -5.023 -11.938 10.780 1.00 94.62 95 ASN A N 1
ATOM 687 C CA . ASN A 1 95 ? -4.953 -10.587 11.335 1.00 94.62 95 ASN A CA 1
ATOM 688 C C . ASN A 1 95 ? -5.597 -9.518 10.438 1.00 94.62 95 ASN A C 1
ATOM 690 O O . ASN A 1 95 ? -5.456 -8.332 10.739 1.00 94.62 95 ASN A O 1
ATOM 694 N N . ILE A 1 96 ? -6.271 -9.904 9.351 1.00 96.50 96 ILE A N 1
ATOM 695 C CA . ILE A 1 96 ? -6.944 -8.983 8.430 1.00 96.50 96 ILE A CA 1
ATOM 696 C C . ILE A 1 96 ? -8.432 -8.923 8.751 1.00 96.50 96 ILE A C 1
ATOM 698 O O . ILE A 1 96 ? -9.124 -9.937 8.755 1.00 96.50 96 ILE A O 1
ATOM 702 N N . VAL A 1 97 ? -8.932 -7.713 9.003 1.00 95.38 97 VAL A N 1
ATOM 703 C CA . VAL A 1 97 ? -10.333 -7.482 9.401 1.00 95.38 97 VAL A CA 1
ATOM 704 C C . VAL A 1 97 ? -11.154 -6.805 8.306 1.00 95.38 97 VAL A C 1
ATOM 706 O O . VAL A 1 97 ? -12.374 -6.942 8.283 1.00 95.38 97 VAL A O 1
ATOM 709 N N . ALA A 1 98 ? -10.502 -6.109 7.372 1.00 95.88 98 ALA A N 1
ATOM 710 C CA . ALA A 1 98 ? -11.143 -5.557 6.184 1.00 95.88 98 ALA A CA 1
ATOM 711 C C . ALA A 1 98 ? -10.151 -5.453 5.022 1.00 95.88 98 ALA A C 1
ATOM 713 O O . ALA A 1 98 ? -8.960 -5.214 5.228 1.00 95.88 98 ALA A O 1
ATOM 714 N N . ILE A 1 99 ? -10.662 -5.591 3.797 1.00 97.12 99 ILE A N 1
ATOM 715 C CA . ILE A 1 99 ? -9.908 -5.407 2.554 1.00 97.12 99 ILE A CA 1
ATOM 716 C C . ILE A 1 99 ? -10.725 -4.518 1.626 1.00 97.12 99 ILE A C 1
ATOM 718 O O . ILE A 1 99 ? -11.887 -4.809 1.342 1.00 97.12 99 ILE A O 1
ATOM 722 N N . GLN A 1 100 ? -10.091 -3.472 1.109 1.00 97.75 100 GLN A N 1
ATOM 723 C CA . GLN A 1 100 ? -10.614 -2.643 0.038 1.00 97.75 100 GLN A CA 1
ATOM 724 C C . GLN A 1 100 ? -9.717 -2.775 -1.191 1.00 97.75 100 GLN A C 1
ATOM 726 O O . GLN A 1 100 ? -8.555 -2.370 -1.175 1.00 97.75 100 GLN A O 1
ATOM 731 N N . VAL A 1 101 ? -10.281 -3.277 -2.288 1.00 97.88 101 VAL A N 1
ATOM 732 C CA . VAL A 1 101 ? -9.625 -3.239 -3.600 1.00 97.88 101 VAL A CA 1
ATOM 733 C C . VAL A 1 101 ? -9.914 -1.891 -4.259 1.00 97.88 101 VAL A C 1
ATOM 735 O O . VAL A 1 101 ? -11.071 -1.494 -4.410 1.00 97.88 101 VAL A O 1
ATOM 738 N N . ILE A 1 102 ? -8.865 -1.184 -4.664 1.00 96.50 102 ILE A N 1
ATOM 739 C CA . ILE A 1 102 ? -8.949 0.028 -5.479 1.00 96.50 102 ILE A CA 1
ATOM 740 C C . ILE A 1 102 ? -8.909 -0.425 -6.934 1.00 96.50 102 ILE A C 1
ATOM 742 O O . ILE A 1 102 ? -7.854 -0.800 -7.427 1.00 96.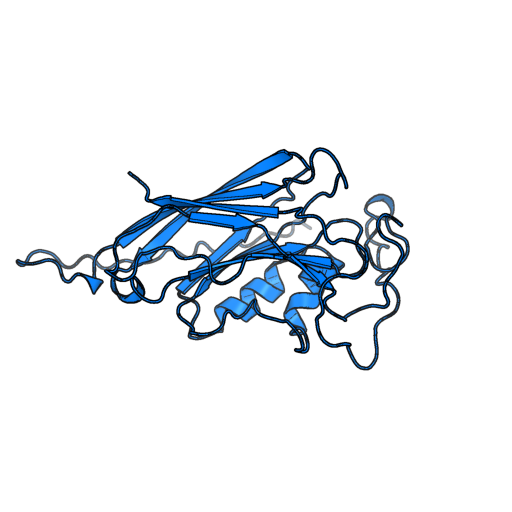50 102 ILE A O 1
ATOM 746 N N . GLY A 1 103 ? -10.060 -0.430 -7.607 1.00 94.19 103 GLY A N 1
ATOM 747 C CA . GLY A 1 103 ? -10.201 -1.037 -8.936 1.00 94.19 103 GLY A CA 1
ATOM 748 C C . GLY A 1 103 ? -9.793 -0.156 -10.118 1.00 94.19 103 GLY A C 1
ATOM 749 O O . GLY A 1 103 ? -9.770 -0.646 -11.243 1.00 94.19 103 GLY A O 1
ATOM 750 N N . GLN A 1 104 ? -9.498 1.129 -9.896 1.00 92.75 104 GLN A N 1
ATOM 751 C CA . GLN A 1 104 ? -9.085 2.039 -10.966 1.00 92.75 104 GLN A CA 1
ATOM 752 C C . GLN A 1 104 ? -7.695 2.638 -10.723 1.00 92.75 104 GLN A C 1
ATOM 754 O O . GLN A 1 104 ? -7.329 2.880 -9.568 1.00 92.75 104 GLN A O 1
ATOM 759 N N . PRO A 1 105 ? -6.939 2.934 -11.797 1.00 94.88 105 PRO A N 1
ATOM 760 C CA . PRO A 1 105 ? -5.763 3.787 -11.714 1.00 94.88 105 PRO A CA 1
ATOM 761 C C . PRO A 1 105 ? -6.093 5.169 -11.133 1.00 94.88 105 PRO A C 1
ATOM 763 O O . PRO A 1 105 ? -7.237 5.620 -11.180 1.00 94.88 105 PRO A O 1
ATOM 766 N N . THR A 1 106 ? -5.083 5.853 -10.605 1.00 96.06 106 THR A N 1
ATOM 767 C CA . THR A 1 106 ? -5.191 7.235 -10.117 1.00 96.06 106 THR A CA 1
ATOM 768 C C . THR A 1 106 ? -4.070 8.058 -10.730 1.00 96.06 106 THR A C 1
ATOM 770 O O . THR A 1 106 ? -2.887 7.790 -10.485 1.00 96.06 106 THR A O 1
ATOM 773 N N . LEU A 1 107 ? -4.435 9.033 -11.561 1.00 96.56 107 LEU A N 1
ATOM 774 C CA . LEU A 1 107 ? -3.475 9.892 -12.249 1.00 96.56 107 LEU A CA 1
ATOM 775 C C . LEU A 1 107 ? -2.849 10.905 -11.277 1.00 96.56 107 LEU A C 1
ATOM 777 O O . LEU A 1 107 ? -3.390 11.132 -10.193 1.00 96.56 107 LEU A O 1
ATOM 781 N N . PRO A 1 108 ? -1.708 11.521 -11.632 1.00 97.12 108 PRO A N 1
ATOM 782 C CA . PRO A 1 108 ? -1.088 12.552 -10.803 1.00 97.12 108 PRO A CA 1
ATOM 783 C C . PRO A 1 108 ? -2.067 13.674 -10.424 1.00 97.12 108 PRO A C 1
ATOM 785 O O . PRO A 1 108 ? -2.714 14.258 -11.293 1.00 97.12 108 PRO A O 1
ATOM 788 N N . GLY A 1 109 ? -2.170 13.970 -9.126 1.00 97.50 109 GLY A N 1
ATOM 789 C CA . GLY A 1 109 ? -3.079 14.975 -8.564 1.00 97.50 109 GLY A CA 1
ATOM 790 C C . GLY A 1 109 ? -4.500 14.475 -8.276 1.00 97.50 109 GLY A C 1
ATOM 791 O O . GLY A 1 109 ? -5.249 15.167 -7.586 1.00 97.50 109 GLY A O 1
ATOM 792 N N . GLU A 1 110 ? -4.878 13.288 -8.759 1.00 98.00 110 GLU A N 1
ATOM 793 C CA . GLU A 1 110 ? -6.182 12.683 -8.476 1.00 98.00 110 GLU A CA 1
ATOM 794 C C . GLU A 1 110 ? -6.203 11.960 -7.122 1.00 98.00 110 GLU A C 1
ATOM 796 O O . GLU A 1 110 ? -5.173 11.581 -6.553 1.00 98.00 110 GLU A O 1
ATOM 801 N N . GLU A 1 111 ? -7.413 11.722 -6.623 1.00 97.50 111 GLU A N 1
ATOM 802 C CA . GLU A 1 111 ? -7.662 10.970 -5.400 1.00 97.50 111 GLU A CA 1
ATOM 803 C C . GLU A 1 111 ? -8.797 9.959 -5.577 1.00 97.50 111 GLU A C 1
ATOM 805 O O . GLU A 1 111 ? -9.663 10.095 -6.443 1.00 97.50 111 GLU A O 1
ATOM 810 N N . PHE A 1 112 ? -8.773 8.926 -4.742 1.00 96.12 112 PHE A N 1
ATOM 811 C CA . PHE A 1 112 ? -9.839 7.948 -4.601 1.00 96.12 112 PHE A CA 1
ATOM 812 C C . PHE A 1 112 ? -10.293 7.909 -3.146 1.00 96.12 112 PHE A C 1
ATOM 814 O O . PHE A 1 112 ? -9.459 7.773 -2.252 1.00 96.12 112 PHE A O 1
ATOM 821 N N . THR A 1 113 ? -11.604 7.969 -2.922 1.00 97.06 113 THR A N 1
ATOM 822 C CA . THR A 1 113 ? -12.189 7.914 -1.581 1.00 97.06 113 THR A CA 1
ATOM 823 C C . THR A 1 113 ? -13.095 6.701 -1.435 1.00 97.06 113 THR A C 1
ATOM 825 O O . THR A 1 113 ? -13.849 6.360 -2.349 1.00 97.06 113 THR A O 1
ATOM 828 N N . PHE A 1 114 ? -13.037 6.059 -0.274 1.00 96.50 114 PHE A N 1
ATOM 829 C CA . PHE A 1 114 ? -13.943 4.989 0.127 1.00 96.50 114 PHE A CA 1
ATOM 830 C C . PHE A 1 114 ? -14.209 5.065 1.629 1.00 96.50 114 PHE A C 1
ATOM 832 O O . PHE A 1 114 ? -13.414 5.637 2.371 1.00 96.50 114 PHE A O 1
ATOM 839 N N . SER A 1 115 ? -15.307 4.461 2.074 1.00 96.88 115 SER A N 1
ATOM 840 C CA . SER A 1 115 ? -15.596 4.327 3.499 1.00 96.88 115 SER A CA 1
ATOM 841 C C . SER A 1 115 ? -15.227 2.924 3.976 1.00 96.88 115 SER A C 1
ATOM 843 O O . SER A 1 115 ? -15.430 1.945 3.253 1.00 96.88 115 SER A O 1
ATOM 845 N N . LEU A 1 116 ? -14.694 2.822 5.190 1.00 94.94 116 LEU A N 1
ATOM 846 C CA . LEU A 1 116 ? -14.450 1.552 5.868 1.00 94.94 116 LEU A CA 1
ATOM 847 C C . LEU A 1 116 ? -15.099 1.552 7.247 1.00 94.94 116 LEU A C 1
ATOM 849 O O . LEU A 1 116 ? -15.171 2.589 7.903 1.00 94.94 116 LEU A O 1
ATOM 853 N N . ASP A 1 117 ? -15.519 0.369 7.683 1.00 95.62 117 ASP A N 1
ATOM 854 C CA . ASP A 1 117 ? -16.093 0.138 9.003 1.00 95.62 117 ASP A CA 1
ATOM 855 C C . ASP A 1 117 ? -15.160 -0.754 9.827 1.00 95.62 117 ASP A C 1
ATOM 857 O O . ASP A 1 117 ? -14.651 -1.765 9.338 1.00 95.62 117 ASP A O 1
ATOM 861 N N . VAL A 1 118 ? -14.962 -0.400 11.096 1.00 95.19 118 VAL A N 1
ATOM 862 C CA . VAL A 1 118 ? -14.193 -1.185 12.068 1.00 95.19 118 VAL A CA 1
ATOM 863 C C . VAL A 1 118 ? -15.036 -1.414 13.314 1.00 95.19 118 VAL A C 1
ATOM 865 O O . VAL A 1 118 ? -15.609 -0.481 13.880 1.00 95.19 118 VAL A O 1
ATOM 868 N N . THR A 1 119 ? -15.113 -2.664 13.764 1.00 94.50 119 THR A N 1
ATOM 869 C CA . THR A 1 119 ? -15.782 -3.008 15.022 1.00 94.50 119 THR A CA 1
ATOM 870 C C . THR A 1 119 ? -14.958 -2.536 16.218 1.00 94.50 119 THR A C 1
ATOM 872 O O . THR A 1 119 ? -13.727 -2.515 16.194 1.00 94.50 119 THR A O 1
ATOM 875 N N . GLY A 1 120 ? -15.632 -2.171 17.307 1.00 92.62 120 GLY A N 1
ATOM 876 C CA . GLY A 1 120 ? -14.982 -1.655 18.505 1.00 92.62 120 GLY A CA 1
ATOM 877 C C . GLY A 1 120 ? -14.100 -2.675 19.218 1.00 92.62 120 GLY A C 1
ATOM 878 O O . GLY A 1 120 ? -13.205 -2.280 19.959 1.00 92.62 120 GLY A O 1
ATOM 879 N N . GLU A 1 121 ? -14.273 -3.967 18.925 1.00 94.25 121 GLU A N 1
ATOM 880 C CA . GLU A 1 121 ? -13.347 -5.032 19.326 1.00 94.25 121 GLU A CA 1
ATOM 881 C C . GLU A 1 121 ? -11.910 -4.761 18.854 1.00 94.25 121 GLU A C 1
ATOM 883 O O . GLU A 1 121 ? -10.954 -5.063 19.565 1.00 94.25 121 GLU A O 1
ATOM 888 N N . HIS A 1 122 ? -11.744 -4.139 17.684 1.00 95.00 122 HIS A N 1
ATOM 889 C CA . HIS A 1 122 ? -10.438 -3.863 17.090 1.00 95.00 122 HIS A CA 1
ATOM 890 C C . HIS A 1 122 ? -9.964 -2.425 17.302 1.00 95.00 122 HIS A C 1
ATOM 892 O O . HIS A 1 122 ? -8.903 -2.061 16.798 1.00 95.00 122 HIS A O 1
ATOM 898 N N . ALA A 1 123 ? -10.696 -1.601 18.059 1.00 94.12 123 ALA A N 1
ATOM 899 C CA . ALA A 1 123 ? -10.407 -0.173 18.179 1.00 94.12 123 ALA A CA 1
ATOM 900 C C . ALA A 1 123 ? -8.989 0.130 18.693 1.00 94.12 123 ALA A C 1
ATOM 902 O O . ALA A 1 123 ? -8.431 1.160 18.367 1.00 94.12 123 ALA A O 1
ATOM 903 N N . GLN A 1 124 ? -8.352 -0.751 19.464 1.00 92.00 124 GLN A N 1
ATOM 904 C CA . GLN A 1 124 ? -6.993 -0.494 19.973 1.00 92.00 124 GLN A CA 1
ATOM 905 C C . GLN A 1 124 ? -5.876 -1.095 19.109 1.00 92.00 124 GLN A C 1
ATOM 907 O O . GLN A 1 124 ? -4.702 -0.795 19.323 1.00 92.00 124 GLN A O 1
ATOM 912 N N . THR A 1 125 ? -6.222 -1.950 18.146 1.00 94.62 125 THR A N 1
ATOM 913 C CA . THR A 1 125 ? -5.253 -2.729 17.361 1.00 94.62 125 THR A CA 1
ATOM 914 C C . THR A 1 125 ? -5.334 -2.451 15.868 1.00 94.62 125 THR A C 1
ATOM 916 O O . THR A 1 125 ? -4.350 -2.670 15.168 1.00 94.62 125 THR A O 1
ATOM 919 N N . ALA A 1 126 ? -6.481 -1.976 15.378 1.00 96.81 126 ALA A N 1
ATOM 920 C CA . ALA A 1 126 ? -6.734 -1.748 13.965 1.00 96.81 126 ALA A CA 1
ATOM 921 C C . ALA A 1 126 ? -5.827 -0.653 13.395 1.00 96.81 126 ALA A C 1
ATOM 923 O O . ALA A 1 126 ? -5.793 0.489 13.870 1.00 96.81 126 ALA A O 1
ATOM 924 N N . LYS A 1 127 ? -5.123 -1.011 12.327 1.00 97.50 127 LYS A N 1
ATOM 925 C CA . LYS A 1 127 ? -4.275 -0.123 11.539 1.00 97.50 127 LYS A CA 1
ATOM 926 C C . LYS A 1 127 ? -4.645 -0.258 10.070 1.00 97.50 127 LYS A C 1
ATOM 928 O O . LYS A 1 127 ? -4.929 -1.357 9.607 1.00 97.50 127 LYS A O 1
ATOM 933 N N . LEU A 1 128 ? -4.614 0.855 9.348 1.00 98.19 128 LEU A N 1
ATOM 934 C CA . LEU A 1 128 ? -4.765 0.895 7.900 1.00 98.19 128 LEU A CA 1
ATOM 935 C C . LEU A 1 128 ? -3.390 0.804 7.230 1.00 98.19 128 LEU A C 1
ATOM 937 O O . LEU A 1 128 ? -2.444 1.496 7.617 1.00 98.19 128 LEU A O 1
ATOM 941 N N . SER A 1 129 ? -3.306 -0.010 6.189 1.00 98.44 129 SER A N 1
ATOM 942 C CA . SER A 1 129 ? -2.148 -0.089 5.304 1.00 98.44 129 SER A CA 1
ATOM 943 C C . SER A 1 129 ? -2.642 -0.144 3.854 1.00 98.44 129 SER A C 1
ATOM 945 O O . SER A 1 129 ? -3.659 -0.770 3.582 1.00 98.44 129 SER A O 1
ATOM 947 N N . CYS A 1 130 ? -1.966 0.521 2.922 1.00 98.50 130 CYS A N 1
ATOM 948 C CA . CYS A 1 130 ? -2.321 0.573 1.505 1.00 98.50 130 CYS A CA 1
ATOM 949 C C . CYS A 1 130 ? -1.081 0.380 0.631 1.00 98.50 130 CYS A C 1
ATOM 951 O O . CYS A 1 130 ? -0.017 0.913 0.945 1.00 98.50 130 CYS A O 1
ATOM 953 N N . ILE A 1 131 ? -1.243 -0.321 -0.489 1.00 98.56 131 ILE A N 1
ATOM 954 C CA . ILE A 1 131 ? -0.204 -0.582 -1.487 1.00 98.56 131 ILE A CA 1
ATOM 955 C C . ILE A 1 131 ? -0.743 -0.377 -2.902 1.00 98.56 131 ILE A C 1
ATOM 957 O O . ILE A 1 131 ? -1.860 -0.800 -3.223 1.00 98.56 131 ILE A O 1
ATOM 961 N N . ARG A 1 132 ? 0.054 0.277 -3.748 1.00 97.75 132 ARG A N 1
ATOM 962 C CA . ARG A 1 132 ? -0.216 0.469 -5.180 1.00 97.75 132 ARG A CA 1
ATOM 963 C C . ARG A 1 132 ? 1.093 0.458 -5.955 1.00 97.75 132 ARG A C 1
ATOM 965 O O . ARG A 1 132 ? 2.073 1.014 -5.476 1.00 97.75 132 ARG A O 1
ATOM 972 N N . MET A 1 133 ? 1.103 -0.104 -7.157 1.00 94.56 133 MET A N 1
ATOM 973 C CA . MET A 1 133 ? 2.271 -0.048 -8.041 1.00 94.56 133 MET A CA 1
ATOM 974 C C . MET A 1 133 ? 2.353 1.306 -8.760 1.00 94.56 133 MET A C 1
ATOM 976 O O . MET A 1 133 ? 1.320 1.849 -9.182 1.00 94.56 133 MET A O 1
ATOM 980 N N . GLY A 1 134 ? 3.565 1.838 -8.922 1.00 92.25 134 GLY A N 1
ATOM 981 C CA . GLY A 1 134 ? 3.827 2.935 -9.853 1.00 92.25 134 GLY A CA 1
ATOM 982 C C . GLY A 1 134 ? 3.752 2.431 -11.297 1.00 92.25 134 GLY A C 1
ATOM 983 O O . GLY A 1 134 ? 4.473 1.524 -11.681 1.00 92.25 134 GLY A O 1
ATOM 984 N N . VAL A 1 135 ? 2.874 2.986 -12.128 1.00 88.19 135 VAL A N 1
ATOM 985 C CA . VAL A 1 135 ? 2.755 2.560 -13.538 1.00 88.19 135 VAL A CA 1
ATOM 986 C C . VAL A 1 135 ? 4.033 2.853 -14.330 1.00 88.19 135 VAL A C 1
ATOM 988 O O . VAL A 1 135 ? 4.645 3.899 -14.157 1.00 88.19 135 VAL A O 1
ATOM 991 N N . ALA A 1 136 ? 4.395 1.981 -15.261 1.00 80.06 136 ALA A N 1
ATOM 992 C CA . ALA A 1 136 ? 5.627 2.039 -16.047 1.00 80.06 136 ALA A CA 1
ATOM 993 C C . ALA A 1 136 ? 6.900 2.002 -15.176 1.00 80.06 136 ALA A C 1
ATOM 995 O O . ALA A 1 136 ? 7.864 2.728 -15.429 1.00 80.06 136 ALA A O 1
ATOM 996 N N . THR A 1 137 ? 6.881 1.176 -14.125 1.00 79.81 137 THR A N 1
ATOM 997 C CA . THR A 1 137 ? 8.048 0.860 -13.291 1.00 79.81 137 THR A CA 1
ATOM 998 C C . THR A 1 137 ? 8.259 -0.653 -13.235 1.00 79.81 137 THR A C 1
ATOM 1000 O O . THR A 1 137 ? 7.284 -1.390 -13.234 1.00 79.81 137 THR A O 1
ATOM 1003 N N . ASN A 1 138 ? 9.510 -1.109 -13.227 1.00 77.06 138 ASN A N 1
ATOM 1004 C CA . ASN A 1 138 ? 9.864 -2.531 -13.252 1.00 77.06 138 ASN A CA 1
ATOM 1005 C C . ASN A 1 138 ? 9.132 -3.337 -12.158 1.00 77.06 138 ASN A C 1
ATOM 1007 O O . ASN A 1 138 ? 8.395 -4.256 -12.484 1.00 77.06 138 ASN A O 1
ATOM 1011 N N . ASP A 1 139 ? 9.224 -2.914 -10.894 1.00 85.38 139 ASP A N 1
ATOM 1012 C CA . ASP A 1 139 ? 8.558 -3.608 -9.788 1.00 85.38 139 ASP A CA 1
ATOM 1013 C C . ASP A 1 139 ? 8.317 -2.695 -8.558 1.00 85.38 139 ASP A C 1
ATOM 1015 O O . ASP A 1 139 ? 8.347 -3.106 -7.392 1.00 85.38 139 ASP A O 1
ATOM 1019 N N . LEU A 1 140 ? 8.087 -1.399 -8.810 1.00 91.56 140 LEU A N 1
ATOM 1020 C CA . LEU A 1 140 ? 7.933 -0.400 -7.755 1.00 91.56 140 LEU A CA 1
ATOM 1021 C C . LEU A 1 140 ? 6.526 -0.407 -7.163 1.00 91.56 140 LEU A C 1
ATOM 1023 O O . LEU A 1 140 ? 5.528 -0.155 -7.847 1.00 91.56 140 LEU A O 1
ATOM 1027 N N . VAL A 1 141 ? 6.459 -0.493 -5.836 1.00 95.81 141 VAL A N 1
ATOM 1028 C CA . VAL A 1 141 ? 5.231 -0.307 -5.058 1.00 95.81 141 VAL A CA 1
ATOM 1029 C C . VAL A 1 141 ? 5.334 0.860 -4.074 1.00 95.81 141 VAL A C 1
ATOM 1031 O O . VAL A 1 141 ? 6.274 0.975 -3.294 1.00 95.81 141 VAL A O 1
ATOM 1034 N N . ALA A 1 142 ? 4.331 1.734 -4.071 1.00 97.69 142 ALA A N 1
ATOM 1035 C CA . ALA A 1 142 ? 4.126 2.751 -3.048 1.00 97.69 142 ALA A CA 1
ATOM 1036 C C . ALA A 1 142 ? 3.307 2.159 -1.898 1.00 97.69 142 ALA A C 1
ATOM 1038 O O . ALA A 1 142 ? 2.197 1.664 -2.111 1.00 97.69 142 ALA A O 1
ATOM 1039 N N . VAL A 1 143 ? 3.834 2.241 -0.676 1.00 98.25 143 VAL A N 1
ATOM 1040 C CA . VAL A 1 143 ? 3.241 1.626 0.516 1.00 98.25 143 VAL A CA 1
ATOM 1041 C C . VAL A 1 143 ? 3.077 2.637 1.643 1.00 98.25 143 VAL A C 1
ATOM 1043 O O . VAL A 1 143 ? 4.042 3.235 2.120 1.00 98.25 143 VAL A O 1
ATOM 1046 N N . VAL A 1 144 ? 1.846 2.757 2.136 1.00 98.12 144 VAL A N 1
ATOM 1047 C CA . VAL A 1 144 ? 1.545 3.265 3.478 1.00 98.12 144 VAL A CA 1
ATOM 1048 C C . VAL A 1 144 ? 1.277 2.060 4.368 1.00 98.12 144 VAL A C 1
ATOM 1050 O O . VAL A 1 144 ? 0.436 1.235 4.040 1.00 98.12 144 VAL A O 1
ATOM 1053 N N . ASN A 1 145 ? 1.948 1.953 5.510 1.00 96.75 145 ASN A N 1
ATOM 1054 C CA . ASN A 1 145 ? 1.686 0.889 6.482 1.00 96.75 145 ASN A CA 1
ATOM 1055 C C . ASN A 1 145 ? 1.401 1.447 7.882 1.00 96.75 145 ASN A C 1
ATOM 1057 O O . ASN A 1 145 ? 1.772 2.583 8.182 1.00 96.75 145 ASN A O 1
ATOM 1061 N N . ASN A 1 146 ? 0.783 0.661 8.764 1.00 95.56 146 ASN A N 1
ATOM 1062 C CA . ASN A 1 146 ? 0.619 0.988 10.189 1.00 95.56 146 ASN A CA 1
ATOM 1063 C C . ASN A 1 146 ? -0.025 2.367 10.474 1.00 95.56 146 ASN A C 1
ATOM 1065 O O . ASN A 1 146 ? 0.340 3.045 11.442 1.00 95.56 146 ASN A O 1
ATOM 1069 N N . MET A 1 147 ? -0.949 2.825 9.632 1.00 96.50 147 MET A N 1
ATOM 1070 C CA . MET A 1 147 ? -1.662 4.082 9.845 1.00 96.50 147 MET A CA 1
ATOM 1071 C C . MET A 1 147 ? -2.727 3.888 10.926 1.00 96.50 147 MET A C 1
ATOM 1073 O O . MET A 1 147 ? -3.535 2.967 10.860 1.00 96.50 147 MET A O 1
ATOM 1077 N N . ARG A 1 148 ? -2.710 4.725 11.965 1.00 95.25 148 ARG A N 1
ATOM 1078 C CA . ARG A 1 148 ? -3.629 4.581 13.101 1.00 95.25 148 ARG A CA 1
ATOM 1079 C C . ARG A 1 148 ? -5.033 5.039 12.721 1.00 95.25 148 ARG A C 1
ATOM 1081 O O . ARG A 1 148 ? -5.189 6.133 12.184 1.00 95.25 148 ARG A O 1
ATOM 1088 N N . LEU A 1 149 ? -6.022 4.223 13.070 1.00 97.56 149 LEU A N 1
ATOM 1089 C CA . LEU A 1 149 ? -7.443 4.572 12.983 1.00 97.56 149 LEU A CA 1
ATOM 1090 C C . LEU A 1 149 ? -7.980 5.123 14.314 1.00 97.56 149 LEU A C 1
ATOM 1092 O O . LEU A 1 149 ? -8.937 5.891 14.337 1.00 97.56 149 LEU A O 1
ATOM 1096 N N . PHE A 1 150 ? -7.329 4.774 15.424 1.00 97.38 150 PHE A N 1
ATOM 1097 C CA . PHE A 1 150 ? -7.742 5.141 16.773 1.00 97.38 150 PHE A CA 1
ATOM 1098 C C . PHE A 1 150 ? -6.556 5.629 17.612 1.00 97.38 150 PHE A C 1
ATOM 1100 O O . PHE A 1 150 ? -5.390 5.339 17.308 1.00 97.38 150 PHE A O 1
ATOM 1107 N N . ASP A 1 151 ? -6.849 6.364 18.681 1.00 95.50 151 ASP A N 1
ATOM 1108 C CA . ASP A 1 151 ? -5.877 6.705 19.715 1.00 95.50 151 ASP A CA 1
ATOM 1109 C C . ASP A 1 151 ? -5.654 5.556 20.719 1.00 95.50 151 ASP A C 1
ATOM 1111 O O . ASP A 1 151 ? -6.206 4.461 20.615 1.00 95.50 151 ASP A O 1
ATOM 1115 N N . ASN A 1 152 ? -4.825 5.808 21.736 1.00 91.88 152 ASN A N 1
ATOM 1116 C CA . ASN A 1 152 ? -4.518 4.820 22.775 1.00 91.88 152 ASN A CA 1
ATOM 1117 C C . ASN A 1 152 ? -5.713 4.524 23.705 1.00 91.88 152 ASN A C 1
ATOM 1119 O O . ASN A 1 152 ? -5.622 3.629 24.545 1.00 91.88 152 ASN A O 1
ATOM 1123 N N . GLN A 1 153 ? -6.790 5.306 23.623 1.00 92.38 153 GLN A N 1
ATOM 1124 C CA . GLN A 1 153 ? -8.027 5.123 24.375 1.00 92.38 153 GLN A CA 1
ATOM 1125 C C . GLN A 1 153 ? -9.079 4.355 23.554 1.00 92.38 153 GLN A C 1
ATOM 1127 O O . GLN A 1 153 ? -10.078 3.921 24.126 1.00 92.38 153 GLN A O 1
ATOM 1132 N N . GLY A 1 154 ? -8.832 4.111 22.262 1.00 93.38 154 GLY A N 1
ATOM 1133 C CA . GLY A 1 154 ? -9.777 3.471 21.347 1.00 93.38 154 GLY A CA 1
ATOM 1134 C C . GLY A 1 154 ? -10.797 4.443 20.751 1.00 93.38 154 GLY A C 1
ATOM 1135 O O . GLY A 1 154 ? -11.834 3.997 20.258 1.00 93.38 154 GLY A O 1
ATOM 1136 N N . GLU A 1 155 ? -10.530 5.752 20.800 1.00 95.25 155 GLU A N 1
ATOM 1137 C CA . GLU A 1 155 ? -11.356 6.759 20.135 1.00 95.25 155 GLU A CA 1
ATOM 1138 C C . GLU A 1 155 ? -10.855 7.000 18.700 1.00 95.25 155 GLU A C 1
ATOM 1140 O O . GLU A 1 155 ? -9.641 7.041 18.480 1.00 95.25 155 GLU A O 1
ATOM 1145 N N . PRO A 1 156 ? -11.755 7.143 17.706 1.00 97.19 156 PRO A N 1
ATOM 1146 C CA . PRO A 1 156 ? -11.377 7.407 16.320 1.00 97.19 156 PRO A CA 1
ATOM 1147 C C . PRO A 1 156 ? -10.550 8.683 16.184 1.00 97.19 156 PRO A C 1
ATOM 1149 O O . PRO A 1 156 ? -10.882 9.710 16.779 1.00 97.19 156 PRO A O 1
ATOM 1152 N N . VAL A 1 157 ? -9.518 8.645 15.344 1.00 97.44 157 VAL A N 1
ATOM 1153 C CA . VAL A 1 157 ? -8.678 9.814 15.059 1.00 97.44 157 VAL A CA 1
ATOM 1154 C C . VAL A 1 157 ? -8.558 10.074 13.569 1.00 97.44 157 VAL A C 1
ATOM 1156 O O . VAL A 1 157 ? -8.576 9.156 12.752 1.00 97.44 157 VAL A O 1
ATOM 1159 N N . GLU A 1 158 ? -8.395 11.347 13.225 1.00 98.00 158 GLU A N 1
ATOM 1160 C CA . GLU A 1 158 ? -7.921 11.740 11.906 1.00 98.00 158 GLU A CA 1
ATOM 1161 C C . GLU A 1 158 ? -6.419 11.461 11.801 1.00 98.00 158 GLU A C 1
ATOM 1163 O O . GLU A 1 158 ? -5.650 11.728 12.733 1.00 98.00 158 GLU A O 1
ATOM 1168 N N . SER A 1 159 ? -5.984 10.918 10.669 1.00 97.38 159 SER A N 1
ATOM 1169 C CA . SER A 1 159 ? -4.569 10.698 10.404 1.00 97.38 159 SER A CA 1
ATOM 1170 C C . SER A 1 159 ? -4.244 10.883 8.926 1.00 97.38 159 SER A C 1
ATOM 1172 O O . SER A 1 159 ? -5.097 10.794 8.047 1.00 97.38 159 SER A O 1
ATOM 1174 N N . THR A 1 160 ? -2.982 11.180 8.627 1.00 98.38 160 THR A N 1
ATOM 1175 C CA . THR A 1 160 ? -2.463 11.247 7.257 1.00 98.38 160 THR A CA 1
ATOM 1176 C C . THR A 1 160 ? -1.054 10.680 7.244 1.00 98.38 160 THR A C 1
ATOM 1178 O O . THR A 1 160 ? -0.272 10.946 8.162 1.00 98.38 160 THR A O 1
ATOM 1181 N N . LYS A 1 161 ? -0.725 9.877 6.232 1.00 98.44 161 LYS A N 1
ATOM 1182 C CA . LYS A 1 161 ? 0.597 9.271 6.081 1.00 98.44 161 LYS A CA 1
ATOM 1183 C C . LYS A 1 161 ? 1.030 9.252 4.618 1.00 98.44 161 LYS A C 1
ATOM 1185 O O . LYS A 1 161 ? 0.253 8.931 3.723 1.00 98.44 161 LYS A O 1
ATOM 1190 N N . GLU A 1 162 ? 2.287 9.607 4.398 1.00 98.12 162 GLU A N 1
ATOM 1191 C CA . GLU A 1 162 ? 2.954 9.510 3.103 1.00 98.12 162 GLU A CA 1
ATOM 1192 C C . GLU A 1 162 ? 3.501 8.101 2.881 1.00 98.12 162 GLU A C 1
ATOM 1194 O O . GLU A 1 162 ? 3.949 7.438 3.824 1.00 98.12 162 GLU A O 1
ATOM 1199 N N . ALA A 1 163 ? 3.426 7.637 1.637 1.00 97.62 163 ALA A N 1
ATOM 1200 C CA . ALA A 1 163 ? 3.962 6.353 1.235 1.00 97.62 163 ALA A CA 1
ATOM 1201 C C . ALA A 1 163 ? 5.485 6.399 1.098 1.00 97.62 163 ALA A C 1
ATOM 1203 O O . ALA A 1 163 ? 6.056 7.407 0.687 1.00 97.62 163 ALA A O 1
ATOM 1204 N N . LEU A 1 164 ? 6.117 5.261 1.368 1.00 97.12 164 LEU A N 1
ATOM 1205 C CA . LEU A 1 164 ? 7.469 4.972 0.900 1.00 97.12 164 LEU A CA 1
ATOM 1206 C C . LEU A 1 164 ? 7.385 4.094 -0.348 1.00 97.12 164 LEU A C 1
ATOM 1208 O O . LEU A 1 164 ? 6.462 3.286 -0.467 1.00 97.12 164 LEU A O 1
ATOM 1212 N N . ASN A 1 165 ? 8.348 4.248 -1.253 1.00 96.12 165 ASN A N 1
ATOM 1213 C CA . ASN A 1 165 ? 8.426 3.447 -2.470 1.00 96.12 165 ASN A CA 1
ATOM 1214 C C . ASN A 1 165 ? 9.428 2.313 -2.282 1.00 96.12 165 ASN A C 1
ATOM 1216 O O . ASN A 1 165 ? 10.559 2.541 -1.841 1.00 96.12 165 ASN A O 1
ATOM 1220 N N . TRP A 1 166 ? 9.010 1.112 -2.644 1.00 96.62 166 TRP A N 1
ATOM 1221 C CA . TRP A 1 166 ? 9.761 -0.119 -2.475 1.00 96.62 166 TRP A CA 1
ATOM 1222 C C . TRP A 1 166 ? 9.936 -0.802 -3.821 1.00 96.62 166 TRP A C 1
ATOM 1224 O O . TRP A 1 166 ? 9.029 -0.781 -4.645 1.00 96.62 166 TRP A O 1
ATOM 1234 N N . ASP A 1 167 ? 11.110 -1.375 -4.005 1.00 94.81 167 ASP A N 1
ATOM 1235 C CA . ASP A 1 167 ? 11.462 -2.345 -5.036 1.00 94.81 167 ASP A CA 1
ATOM 1236 C C . ASP A 1 167 ? 11.173 -3.728 -4.442 1.00 94.81 167 ASP A C 1
ATOM 1238 O O . ASP A 1 167 ? 11.595 -4.016 -3.312 1.00 94.81 167 ASP A O 1
ATOM 1242 N N . THR A 1 168 ? 10.360 -4.524 -5.135 1.00 94.88 168 THR A N 1
ATOM 1243 C CA . THR A 1 168 ? 9.876 -5.809 -4.613 1.00 94.88 168 THR A CA 1
ATOM 1244 C C . THR A 1 168 ? 10.849 -6.970 -4.813 1.00 94.88 168 THR A C 1
ATOM 1246 O O . THR A 1 168 ? 10.656 -8.027 -4.205 1.00 94.88 168 THR A O 1
ATOM 1249 N N . GLY A 1 169 ? 11.894 -6.768 -5.615 1.00 93.50 169 GLY A N 1
ATOM 1250 C CA . GLY A 1 169 ? 12.935 -7.739 -5.918 1.00 93.50 169 GLY A CA 1
ATOM 1251 C C . GLY A 1 169 ? 12.510 -8.846 -6.882 1.00 93.50 169 GLY A C 1
ATOM 1252 O O . GLY A 1 169 ? 13.201 -9.866 -6.927 1.00 93.50 169 GLY A O 1
ATOM 1253 N N . PHE A 1 170 ? 11.389 -8.693 -7.603 1.00 91.38 170 PHE A N 1
ATOM 1254 C CA . PHE A 1 170 ? 10.932 -9.685 -8.591 1.00 91.38 170 PHE A CA 1
ATOM 1255 C C . PHE A 1 170 ? 11.746 -9.608 -9.886 1.00 91.38 170 PHE A C 1
ATOM 1257 O O . PHE A 1 170 ? 12.098 -10.642 -10.454 1.00 91.38 170 PHE A O 1
ATOM 1264 N N . GLU A 1 171 ? 12.157 -8.408 -10.297 1.00 87.88 171 GLU A N 1
ATOM 1265 C CA . GLU A 1 171 ? 12.833 -8.178 -11.574 1.00 87.88 171 GLU A CA 1
ATOM 1266 C C . GLU A 1 171 ? 14.101 -7.310 -11.435 1.00 87.88 171 GLU A C 1
ATOM 1268 O O . GLU A 1 171 ? 14.327 -6.613 -10.444 1.00 87.88 171 GLU A O 1
ATOM 1273 N N . GLU A 1 172 ? 14.989 -7.389 -12.429 1.00 87.62 172 GLU A N 1
ATOM 1274 C CA . GLU A 1 172 ? 16.163 -6.530 -12.533 1.00 87.62 172 GLU A CA 1
ATOM 1275 C C . GLU A 1 172 ? 15.744 -5.082 -12.821 1.00 87.62 172 GLU A C 1
ATOM 1277 O O . GLU A 1 172 ? 15.165 -4.770 -13.861 1.00 87.62 172 GLU A O 1
ATOM 1282 N N . ASN A 1 173 ? 16.163 -4.166 -11.948 1.00 84.50 173 ASN A N 1
ATOM 1283 C CA . ASN A 1 173 ? 15.888 -2.737 -12.084 1.00 84.50 173 ASN A CA 1
ATOM 1284 C C . ASN A 1 173 ? 16.221 -2.166 -13.478 1.00 84.50 173 ASN A C 1
ATOM 1286 O O . ASN A 1 173 ? 17.383 -2.125 -13.902 1.00 84.50 173 ASN A O 1
ATOM 1290 N N . SER A 1 174 ? 15.219 -1.565 -14.118 1.00 81.19 174 SER A N 1
ATOM 1291 C CA . SER A 1 174 ? 15.374 -0.693 -15.285 1.00 81.19 174 SER A CA 1
ATOM 1292 C C . SER A 1 174 ? 15.412 0.790 -14.882 1.00 81.19 174 SER A C 1
ATOM 1294 O O . SER A 1 174 ? 15.179 1.156 -13.728 1.00 81.19 174 SER A O 1
ATOM 1296 N N . ALA A 1 175 ? 15.786 1.684 -15.804 1.00 82.00 175 ALA A N 1
ATOM 1297 C CA . ALA A 1 175 ? 15.835 3.118 -15.505 1.00 82.00 175 ALA A CA 1
ATOM 1298 C C . ALA A 1 175 ? 14.424 3.672 -15.234 1.00 82.00 175 ALA A C 1
ATOM 1300 O O . ALA A 1 175 ? 13.510 3.419 -16.012 1.00 82.00 175 ALA A O 1
ATOM 1301 N N . LEU A 1 176 ? 14.238 4.483 -14.188 1.00 79.12 176 LEU A N 1
ATOM 1302 C CA . LEU A 1 176 ? 12.930 5.076 -13.893 1.00 79.12 176 LEU A CA 1
ATOM 1303 C C . LEU A 1 176 ? 12.402 5.866 -15.103 1.00 79.12 176 LEU A C 1
ATOM 1305 O O . LEU A 1 176 ? 13.092 6.733 -15.646 1.00 79.12 176 LEU A O 1
ATOM 1309 N N . GLY A 1 177 ? 11.162 5.590 -15.506 1.00 72.12 177 GLY A N 1
ATOM 1310 C CA . GLY A 1 177 ? 10.553 6.237 -16.667 1.00 72.12 177 GLY A CA 1
ATOM 1311 C C . GLY A 1 177 ? 11.081 5.736 -18.015 1.00 72.12 177 GLY A C 1
ATOM 1312 O O . GLY A 1 177 ? 10.835 6.387 -19.031 1.00 72.12 177 GLY A O 1
ATOM 1313 N N . SER A 1 178 ? 11.755 4.580 -18.054 1.00 74.25 178 SER A N 1
ATOM 1314 C CA . SER A 1 178 ? 12.043 3.830 -19.287 1.00 74.25 178 SER A CA 1
ATOM 1315 C C . SER A 1 178 ? 10.769 3.398 -20.032 1.00 74.25 178 SER A C 1
ATOM 1317 O O . SER A 1 178 ? 10.829 2.970 -21.183 1.00 74.25 178 SER A O 1
ATOM 1319 N N . GLY A 1 179 ? 9.598 3.570 -19.412 1.00 72.38 179 GLY A N 1
ATOM 1320 C CA . GLY A 1 179 ? 8.310 3.261 -20.005 1.00 72.38 179 GLY A CA 1
ATOM 1321 C C . GLY A 1 179 ? 8.028 1.776 -19.857 1.00 72.38 179 GLY A C 1
ATOM 1322 O O . GLY A 1 179 ? 7.857 1.285 -18.748 1.00 72.38 179 GLY A O 1
ATOM 1323 N N . PHE A 1 180 ? 7.973 1.085 -20.988 1.00 70.06 180 PHE A N 1
ATOM 1324 C CA . PHE A 1 180 ? 7.776 -0.365 -21.046 1.00 70.06 180 PHE A CA 1
ATOM 1325 C C . PHE A 1 180 ? 9.098 -1.128 -21.159 1.00 70.06 180 PHE A C 1
ATOM 1327 O O . PHE A 1 180 ? 9.101 -2.352 -21.177 1.00 70.06 180 PHE A O 1
ATOM 1334 N N . ASP A 1 181 ? 10.223 -0.415 -21.269 1.00 66.38 181 ASP A N 1
ATOM 1335 C CA . ASP A 1 181 ? 11.535 -1.047 -21.302 1.00 66.38 181 ASP A CA 1
ATOM 1336 C C . ASP A 1 181 ? 11.880 -1.553 -19.889 1.00 66.38 181 ASP A C 1
ATOM 1338 O O . ASP A 1 181 ? 12.178 -0.757 -18.994 1.00 66.38 181 ASP A O 1
ATOM 1342 N N . GLY A 1 182 ? 11.866 -2.878 -19.713 1.00 62.25 182 GLY A N 1
ATOM 1343 C CA . GLY A 1 182 ? 12.258 -3.572 -18.488 1.00 62.25 182 GLY A CA 1
ATOM 1344 C C . GLY A 1 182 ? 11.113 -3.800 -17.508 1.00 62.25 182 GLY A C 1
ATOM 1345 O O . GLY A 1 182 ? 11.162 -3.239 -16.415 1.00 62.25 182 GLY A O 1
ATOM 1346 N N . GLY A 1 183 ? 10.108 -4.590 -17.892 1.00 63.31 183 GLY A N 1
ATOM 1347 C CA . GLY A 1 183 ? 9.164 -5.206 -16.947 1.00 63.31 183 GLY A CA 1
ATOM 1348 C C . GLY A 1 183 ? 7.694 -4.966 -17.226 1.00 63.31 183 GLY A C 1
ATOM 1349 O O . GLY A 1 183 ? 6.840 -5.789 -16.920 1.00 63.31 183 GLY A O 1
ATOM 1350 N N . GLN A 1 184 ? 7.367 -3.796 -17.773 1.00 68.94 184 GLN A N 1
ATOM 1351 C CA . GLN A 1 184 ? 5.986 -3.335 -17.771 1.00 68.94 184 GLN A CA 1
ATOM 1352 C C . GLN A 1 184 ? 5.263 -3.642 -19.078 1.00 68.94 184 GLN A C 1
ATOM 1354 O O . GLN A 1 184 ? 5.728 -3.243 -20.152 1.00 68.94 184 GLN A O 1
ATOM 1359 N N . PRO A 1 185 ? 4.043 -4.198 -19.006 1.00 67.50 185 PRO A N 1
ATOM 1360 C CA . PRO A 1 185 ? 3.244 -4.417 -20.191 1.00 67.50 185 PRO A CA 1
ATOM 1361 C C . PRO A 1 185 ? 2.944 -3.091 -20.929 1.00 67.50 185 PRO A C 1
ATOM 1363 O O . PRO A 1 185 ? 2.225 -2.238 -20.420 1.00 67.50 185 PRO A O 1
ATOM 1366 N N . ASP A 1 186 ? 3.350 -2.976 -22.200 1.00 72.56 186 ASP A N 1
ATOM 1367 C CA . ASP A 1 186 ? 2.966 -1.921 -23.157 1.00 72.56 186 ASP A CA 1
ATOM 1368 C C . ASP A 1 186 ? 1.501 -2.042 -23.641 1.00 72.56 186 ASP A C 1
ATOM 1370 O O . ASP A 1 186 ? 1.193 -2.873 -24.509 1.00 72.56 186 ASP A O 1
ATOM 1374 N N . PRO A 1 187 ? 0.568 -1.182 -23.181 1.00 68.19 187 PRO A N 1
ATOM 1375 C CA . PRO A 1 187 ? -0.840 -1.255 -23.562 1.00 68.19 187 PRO A CA 1
ATOM 1376 C C . PRO A 1 187 ? -1.077 -1.117 -25.071 1.00 68.19 187 PRO A C 1
ATOM 1378 O O . PRO A 1 187 ? -2.110 -1.568 -25.572 1.00 68.19 187 PRO A O 1
ATOM 1381 N N . SER A 1 188 ? -0.140 -0.519 -25.817 1.00 70.06 188 SER A N 1
ATOM 1382 C CA . SER A 1 188 ? -0.227 -0.393 -27.275 1.00 70.06 188 SER A CA 1
ATOM 1383 C C . SER A 1 188 ? -0.035 -1.727 -28.007 1.00 70.06 188 SER A C 1
ATOM 1385 O O . SER A 1 188 ? -0.494 -1.877 -29.143 1.00 70.06 188 SER A O 1
ATOM 1387 N N . ARG A 1 189 ? 0.574 -2.721 -27.347 1.00 69.56 189 ARG A N 1
ATOM 1388 C CA . ARG A 1 189 ? 0.840 -4.067 -27.882 1.00 69.56 189 ARG A CA 1
ATOM 1389 C C . ARG A 1 189 ? -0.279 -5.077 -27.599 1.00 69.56 189 ARG A C 1
ATOM 1391 O O . ARG A 1 189 ? -0.252 -6.186 -28.129 1.00 69.56 189 ARG A O 1
ATOM 1398 N N . GLY A 1 190 ? -1.303 -4.699 -26.833 1.00 67.88 190 GLY A N 1
ATOM 1399 C CA . GLY A 1 190 ? -2.501 -5.517 -26.626 1.00 67.88 190 GLY A CA 1
ATOM 1400 C C . GLY A 1 190 ? -2.210 -6.868 -25.960 1.00 67.88 190 GLY A C 1
ATOM 1401 O O . GLY A 1 190 ? -1.611 -6.917 -24.897 1.00 67.88 190 GLY A O 1
ATOM 1402 N N . GLY A 1 191 ? -2.681 -7.971 -26.551 1.00 60.88 191 GLY A N 1
ATOM 1403 C CA . GLY A 1 191 ? -2.533 -9.322 -25.984 1.00 60.88 191 GLY A CA 1
ATOM 1404 C 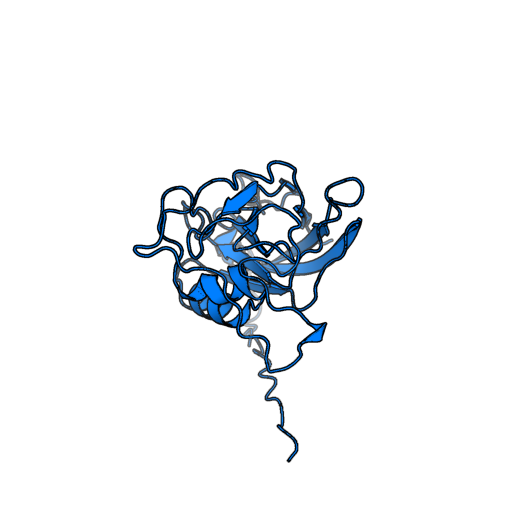C . GLY A 1 191 ? -1.157 -9.971 -26.180 1.00 60.88 191 GLY A C 1
ATOM 1405 O O . GLY A 1 191 ? -0.908 -11.013 -25.585 1.00 60.88 191 GLY A O 1
ATOM 1406 N N . ASP A 1 192 ? -0.272 -9.364 -26.979 1.00 65.56 192 ASP A N 1
ATOM 1407 C CA . ASP A 1 192 ? 1.101 -9.845 -27.235 1.00 65.56 192 ASP A CA 1
ATOM 1408 C C . ASP A 1 192 ? 2.108 -9.289 -26.209 1.00 65.56 192 ASP A C 1
ATOM 1410 O O . ASP A 1 192 ? 3.323 -9.243 -26.434 1.00 65.56 192 ASP A O 1
ATOM 1414 N N . ASN A 1 193 ? 1.570 -8.789 -25.102 1.00 64.31 193 ASN A N 1
ATOM 1415 C CA . ASN A 1 193 ? 2.251 -8.002 -24.103 1.00 64.31 193 ASN A CA 1
ATOM 1416 C C . ASN A 1 193 ? 2.674 -8.898 -22.938 1.00 64.31 193 ASN A C 1
ATOM 1418 O O . ASN A 1 193 ? 1.975 -9.015 -21.937 1.00 64.31 193 ASN A O 1
ATOM 1422 N N . VAL A 1 194 ? 3.765 -9.619 -23.181 1.00 60.94 194 VAL A N 1
ATOM 1423 C CA . VAL A 1 194 ? 4.348 -10.655 -22.313 1.00 60.94 194 VAL A CA 1
ATOM 1424 C C . VAL A 1 194 ? 5.766 -10.282 -21.865 1.00 60.94 194 VAL A C 1
ATOM 1426 O O . VAL A 1 194 ? 6.562 -11.164 -21.558 1.00 60.94 194 VAL A O 1
ATOM 1429 N N . GLU A 1 195 ? 6.135 -9.005 -21.994 1.00 60.41 195 GLU A N 1
ATOM 1430 C CA . GLU A 1 195 ? 7.431 -8.532 -21.510 1.00 60.41 195 GLU A CA 1
ATOM 1431 C C . GLU A 1 195 ? 7.290 -8.269 -20.012 1.00 60.41 195 GLU A C 1
ATOM 1433 O O . GLU A 1 195 ? 6.458 -7.448 -19.630 1.00 60.41 195 GLU A O 1
ATOM 1438 N N . ASN A 1 196 ? 8.068 -9.035 -19.245 1.00 64.44 196 ASN A N 1
ATOM 1439 C CA . ASN A 1 196 ? 8.166 -9.045 -17.786 1.00 64.44 196 ASN A CA 1
ATOM 1440 C C . ASN A 1 196 ? 9.649 -8.886 -17.391 1.00 64.44 196 ASN A C 1
ATOM 1442 O O . ASN A 1 196 ? 10.198 -9.664 -16.613 1.00 64.44 196 ASN A O 1
ATOM 1446 N N . GLY A 1 197 ? 10.371 -8.024 -18.115 1.00 75.62 197 GLY A N 1
ATOM 1447 C CA . GLY A 1 197 ? 11.765 -7.713 -17.821 1.00 75.62 197 GLY A CA 1
ATOM 1448 C C . GLY A 1 197 ? 12.671 -8.947 -17.730 1.00 75.62 197 GLY A C 1
ATOM 1449 O O . GLY A 1 197 ? 12.519 -9.927 -18.469 1.00 75.62 197 GLY A O 1
ATOM 1450 N N . THR A 1 198 ? 13.654 -8.872 -16.832 1.00 84.25 198 THR A N 1
ATOM 1451 C CA . THR A 1 198 ? 14.501 -10.005 -16.441 1.00 84.25 198 THR A CA 1
ATOM 1452 C C . THR A 1 198 ? 14.191 -10.334 -14.987 1.00 84.25 198 THR A C 1
ATOM 1454 O O . THR A 1 198 ? 14.438 -9.499 -14.127 1.00 84.25 198 THR A O 1
ATOM 1457 N N . GLU A 1 199 ? 13.702 -11.537 -14.698 1.00 85.81 199 GLU A N 1
ATOM 1458 C CA . GLU A 1 199 ? 13.483 -12.004 -13.321 1.00 85.81 199 GLU A CA 1
ATOM 1459 C C . GLU A 1 199 ? 14.795 -12.011 -12.517 1.00 85.81 199 GLU A C 1
ATOM 1461 O O . GLU A 1 199 ? 15.854 -12.411 -13.018 1.00 85.81 199 GLU A O 1
ATOM 1466 N N . THR A 1 200 ? 14.720 -11.627 -11.245 1.00 86.00 200 THR A N 1
ATOM 1467 C CA . THR A 1 200 ? 15.836 -11.782 -10.310 1.00 86.00 200 THR A CA 1
ATOM 1468 C C . THR A 1 200 ? 15.817 -13.196 -9.716 1.00 86.00 200 THR A C 1
ATOM 1470 O O . THR A 1 200 ? 14.954 -13.513 -8.905 1.00 86.00 200 THR A O 1
ATOM 1473 N N . ASP A 1 201 ? 16.775 -14.058 -10.087 1.00 87.69 201 ASP A N 1
ATOM 1474 C CA . ASP A 1 201 ? 16.897 -15.437 -9.568 1.00 87.69 201 ASP A CA 1
ATOM 1475 C C . ASP A 1 201 ? 18.240 -15.659 -8.828 1.00 87.69 201 ASP A C 1
ATOM 1477 O O . ASP A 1 201 ? 19.307 -15.659 -9.460 1.00 87.69 201 ASP A O 1
ATOM 1481 N N . PRO A 1 202 ? 18.235 -15.876 -7.494 1.00 86.69 202 PRO A N 1
ATOM 1482 C CA . PRO A 1 202 ? 17.059 -15.914 -6.618 1.00 86.69 202 PRO A CA 1
ATOM 1483 C C . PRO A 1 202 ? 16.490 -14.514 -6.358 1.00 86.69 202 PRO A C 1
ATOM 1485 O O . PRO A 1 202 ? 17.264 -13.559 -6.318 1.00 86.69 202 PRO A O 1
ATOM 1488 N N . GLN A 1 203 ? 15.180 -14.430 -6.084 1.00 91.75 203 GLN A N 1
ATOM 1489 C CA . GLN A 1 203 ? 14.484 -13.180 -5.747 1.00 91.75 203 GLN A CA 1
ATOM 1490 C C . GLN A 1 203 ? 15.280 -12.350 -4.732 1.00 91.75 203 GLN A C 1
ATOM 1492 O O . GLN A 1 203 ? 15.746 -12.867 -3.705 1.00 91.75 203 GLN A O 1
ATOM 1497 N N . GLU A 1 204 ? 15.419 -11.056 -5.006 1.00 94.81 204 GLU A N 1
ATOM 1498 C CA . GLU A 1 204 ? 16.053 -10.130 -4.077 1.00 94.81 204 GLU A CA 1
ATOM 1499 C C . GLU A 1 204 ? 15.111 -9.755 -2.925 1.00 94.81 204 GLU A C 1
ATOM 1501 O O . GLU A 1 204 ? 13.888 -9.815 -3.020 1.00 94.81 204 GLU A O 1
ATOM 1506 N N . ALA A 1 205 ? 15.691 -9.377 -1.785 1.00 96.81 205 ALA A N 1
ATOM 1507 C CA . ALA A 1 205 ? 14.897 -8.871 -0.675 1.00 96.81 205 ALA A CA 1
ATOM 1508 C C . ALA A 1 205 ? 14.338 -7.483 -1.009 1.00 96.81 205 ALA A C 1
ATOM 1510 O O . ALA A 1 205 ? 15.061 -6.632 -1.535 1.00 96.81 205 ALA A O 1
ATOM 1511 N N . VAL A 1 206 ? 13.089 -7.245 -0.605 1.00 97.12 206 VAL A N 1
ATOM 1512 C CA . VAL A 1 206 ? 12.424 -5.950 -0.733 1.00 97.12 206 VAL A CA 1
ATOM 1513 C C . VAL A 1 206 ? 13.267 -4.875 -0.059 1.00 97.12 206 VAL A C 1
ATOM 1515 O O . VAL A 1 206 ? 13.718 -5.032 1.080 1.00 97.12 206 VAL A O 1
ATOM 1518 N N . LYS A 1 207 ? 13.463 -3.765 -0.764 1.00 95.88 207 LYS A N 1
ATOM 1519 C CA . LYS A 1 207 ? 14.289 -2.636 -0.326 1.00 95.88 207 LYS A CA 1
ATOM 1520 C C . LYS A 1 207 ? 13.693 -1.331 -0.829 1.00 95.88 207 LYS A C 1
ATOM 1522 O O . LYS A 1 207 ? 12.880 -1.313 -1.750 1.00 95.88 207 LYS A O 1
ATOM 1527 N N . GLN A 1 208 ? 14.067 -0.215 -0.211 1.00 95.00 208 GLN A N 1
ATOM 1528 C CA . GLN A 1 208 ? 13.594 1.086 -0.677 1.00 95.00 208 GLN A CA 1
ATOM 1529 C C . GLN A 1 208 ? 14.040 1.312 -2.129 1.00 95.00 208 GLN A C 1
ATOM 1531 O O . GLN A 1 208 ? 15.206 1.078 -2.461 1.00 95.00 208 GLN A O 1
ATOM 1536 N N . HIS A 1 209 ? 13.119 1.767 -2.980 1.00 91.31 209 HIS A N 1
ATOM 1537 C CA . HIS A 1 209 ? 13.362 1.849 -4.415 1.00 91.31 209 HIS A CA 1
ATOM 1538 C C . HIS A 1 209 ? 14.528 2.812 -4.721 1.00 91.31 209 HIS A C 1
ATOM 1540 O O . HIS A 1 209 ? 14.488 3.980 -4.312 1.00 91.31 209 HIS A O 1
ATOM 1546 N N . PRO A 1 210 ? 15.566 2.374 -5.458 1.00 87.50 210 PRO A N 1
ATOM 1547 C CA . PRO A 1 210 ? 16.827 3.112 -5.561 1.00 87.50 210 PRO A CA 1
ATOM 1548 C C . PRO A 1 210 ? 16.724 4.411 -6.371 1.00 87.50 210 PRO A C 1
ATOM 1550 O O . PRO A 1 210 ? 17.561 5.300 -6.214 1.00 87.50 210 PRO A O 1
ATOM 1553 N N . GLN A 1 211 ? 15.722 4.521 -7.248 1.00 87.75 211 GLN A N 1
ATOM 1554 C CA . GLN A 1 211 ? 15.584 5.636 -8.194 1.00 87.75 211 GLN A CA 1
ATOM 1555 C C . GLN A 1 211 ? 14.393 6.562 -7.912 1.00 87.75 211 GLN A C 1
ATOM 1557 O O . GLN A 1 211 ? 14.290 7.600 -8.557 1.00 87.75 211 GLN A O 1
ATOM 1562 N N . LEU A 1 212 ? 13.497 6.208 -6.979 1.00 88.38 212 LEU A N 1
ATOM 1563 C CA . LEU A 1 212 ? 12.297 7.000 -6.680 1.00 88.38 212 LEU A CA 1
ATOM 1564 C C . LEU A 1 212 ? 12.112 7.142 -5.170 1.00 88.38 212 LEU A C 1
ATOM 1566 O O . LEU A 1 212 ? 11.512 6.294 -4.510 1.00 88.38 212 LEU A O 1
ATOM 1570 N N . SER A 1 213 ? 12.636 8.237 -4.631 1.00 89.19 213 SER A N 1
ATOM 1571 C CA . SER A 1 213 ? 12.589 8.534 -3.193 1.00 89.19 213 SER A CA 1
ATOM 1572 C C . SER A 1 213 ? 11.441 9.470 -2.813 1.00 89.19 213 SER A C 1
ATOM 1574 O O . SER A 1 213 ? 11.054 9.547 -1.651 1.00 89.19 213 SER A O 1
ATOM 1576 N N . GLU A 1 214 ? 10.904 10.176 -3.802 1.00 93.00 214 GLU A N 1
ATOM 1577 C CA . GLU A 1 214 ? 9.821 11.130 -3.683 1.00 93.00 214 GLU A CA 1
ATOM 1578 C C . GLU A 1 214 ? 8.502 10.419 -3.382 1.00 93.00 214 GLU A C 1
ATOM 1580 O O . GLU A 1 214 ? 8.146 9.423 -4.015 1.00 93.00 214 GLU A O 1
ATOM 1585 N N . THR A 1 215 ? 7.737 10.963 -2.440 1.00 96.00 215 THR A N 1
ATOM 1586 C CA . THR A 1 215 ? 6.389 10.481 -2.144 1.00 96.00 215 THR A CA 1
ATOM 1587 C C . THR A 1 215 ? 5.502 10.629 -3.383 1.00 96.00 215 THR A C 1
ATOM 1589 O O . THR A 1 215 ? 5.284 11.742 -3.858 1.00 96.00 215 THR A O 1
ATOM 1592 N N . ILE A 1 216 ? 4.935 9.522 -3.873 1.00 97.12 216 ILE A N 1
ATOM 1593 C CA . ILE A 1 216 ? 3.943 9.530 -4.969 1.00 97.12 216 ILE A CA 1
ATOM 1594 C C . ILE A 1 216 ? 2.518 9.224 -4.495 1.00 97.12 216 ILE A C 1
ATOM 1596 O O . ILE A 1 216 ? 1.556 9.516 -5.202 1.00 97.12 216 ILE A O 1
ATOM 1600 N N . MET A 1 217 ? 2.360 8.687 -3.283 1.00 98.31 217 MET A N 1
ATOM 1601 C CA . MET A 1 217 ? 1.064 8.359 -2.690 1.00 98.31 217 MET A CA 1
ATOM 1602 C C . MET A 1 217 ? 0.963 8.901 -1.263 1.00 98.31 217 MET A C 1
ATOM 1604 O O . MET A 1 217 ? 1.897 8.789 -0.473 1.00 98.31 217 MET A O 1
ATOM 1608 N N . GLN A 1 218 ? -0.198 9.447 -0.918 1.00 98.56 218 GLN A N 1
ATOM 1609 C CA . GLN A 1 218 ? -0.562 9.827 0.443 1.00 98.56 218 GLN A CA 1
ATOM 1610 C C . GLN A 1 218 ? -1.921 9.219 0.784 1.00 98.56 218 GLN A C 1
ATOM 1612 O O . GLN A 1 218 ? -2.815 9.175 -0.062 1.00 98.56 218 GLN A O 1
ATOM 1617 N N . VAL A 1 219 ? -2.076 8.752 2.019 1.00 98.75 219 VAL A N 1
ATOM 1618 C CA . VAL A 1 219 ? -3.346 8.237 2.536 1.00 98.75 219 VAL A CA 1
ATOM 1619 C C . VAL A 1 219 ? -3.795 9.113 3.696 1.00 98.75 219 VAL A C 1
ATOM 1621 O O . VAL A 1 219 ? -3.017 9.369 4.616 1.00 98.75 219 VAL A O 1
ATOM 1624 N N . GLY A 1 220 ? -5.036 9.581 3.636 1.00 98.50 220 GLY A N 1
ATOM 1625 C CA . GLY A 1 220 ? -5.735 10.307 4.691 1.00 98.50 220 GLY A CA 1
ATOM 1626 C C . GLY A 1 220 ? -6.906 9.485 5.220 1.00 98.50 220 GLY A C 1
ATOM 1627 O O . GLY A 1 220 ? -7.542 8.756 4.462 1.00 98.50 220 GLY A O 1
ATOM 1628 N N . VAL A 1 221 ? -7.179 9.594 6.515 1.00 98.19 221 VAL A N 1
ATOM 1629 C CA . VAL A 1 221 ? -8.321 8.967 7.183 1.00 98.19 221 VAL A CA 1
ATOM 1630 C C . VAL A 1 221 ? -8.993 10.004 8.064 1.00 98.19 221 VAL A C 1
ATOM 1632 O O . VAL A 1 221 ? -8.319 10.663 8.855 1.00 98.19 221 VAL A O 1
ATOM 1635 N N . THR A 1 222 ? -10.317 10.089 7.987 1.00 98.25 222 THR A N 1
ATOM 1636 C CA . THR A 1 222 ? -11.139 10.937 8.852 1.00 98.25 222 THR A CA 1
ATOM 1637 C C . THR A 1 222 ? -12.288 10.106 9.430 1.00 98.25 222 THR A C 1
ATOM 1639 O O . THR A 1 222 ? -12.941 9.383 8.676 1.00 98.25 222 THR A O 1
ATOM 1642 N N . PRO A 1 223 ? -12.568 10.171 10.745 1.00 97.44 223 PRO A N 1
ATOM 1643 C CA . PRO A 1 223 ? -13.770 9.559 11.305 1.00 97.44 223 PRO A CA 1
ATOM 1644 C C . PRO A 1 223 ? -15.027 10.109 10.621 1.00 97.44 223 PRO A C 1
ATOM 1646 O O . PRO A 1 223 ? -15.183 11.326 10.499 1.00 97.44 223 PRO A O 1
ATOM 1649 N N . ALA A 1 224 ? -15.918 9.223 10.182 1.00 92.00 224 ALA A N 1
ATOM 1650 C CA . ALA A 1 224 ? -17.184 9.630 9.588 1.00 92.00 224 ALA A CA 1
ATOM 1651 C C . ALA A 1 224 ? -18.094 10.278 10.651 1.00 92.00 224 ALA A C 1
ATOM 1653 O O . ALA A 1 224 ? -18.010 9.964 11.842 1.00 92.00 224 ALA A O 1
ATOM 1654 N N . SER A 1 225 ? -18.935 11.217 10.206 1.00 75.62 225 SER A N 1
ATOM 1655 C CA . SER A 1 225 ? -19.837 12.010 11.065 1.00 75.62 225 SER A CA 1
ATOM 1656 C C . SER A 1 225 ? -21.049 11.233 11.569 1.00 75.62 225 SER A C 1
ATOM 1658 O O . SER A 1 225 ? -21.596 10.427 10.785 1.00 75.62 225 SER A O 1
#

Secondary structure (DSSP, 8-state):
--------------------SS--GGG-EEEEEEEEEE--SSSS--PEEEEEEEEE-SSS-TT--TTSPPPGGGHHHHHH---HHHHHHHHT-TTEEEEEEE-S-B-TT-EEEEEEEEEGGGTTT-EEEEEEEETT-SSEEEEEEEEESB-TTS-B--EEEEPEEEE-SSBPPPPTT-TTSSS---GGGGGG------B-SS-PPPEE-TT--S--EEEEEEE--

Foldseek 3Di:
DDDDDDDDPPPDDDDDDDDDPDPDLQQDKWKKKKKKAQQCQPPDQWKWAKWKKFKFQDPDWPPPQFQHQDDPLCLCCQQEVDHVSVQVVLVPDPGTDDMDTRHGMAGHGGMDMDMDMDGSNRLQRIFMKIWTYTAQFLGKIWIDTRHHQHDNVSHGDKDKDFTFIKRNQQADGDAPPPRLAAAYFDVVVPPVRPHGHHGRVVRDGMHGDPHDGDGRIMMIMDTDD

Sequence (225 aa):
MKKLGFIVPIAALLLLIGAGCSGDPASKVYSFDVTVKNVSENAPQQPLSPGVCIVETGDKSLLDLDGTLAPSDLETLAEYGEPAPFASYLGNQENIVAIQVIGQPTLPGEEFTFSLDVTGEHAQTAKLSCIRMGVATNDLVAVVNNMRLFDNQGEPVESTKEALNWDTGFEENSALGSGFDGGQPDPSRGGDNVENGTETDPQEAVKQHPQLSETIMQVGVTPAS

Radius of gyration: 18.89 Å; chains: 1; bounding box: 49×34×57 Å

pLDDT: mean 85.68, std 18.12, range [31.52, 98.75]